Protein AF-A0AAV7Q1Q7-F1 (afdb_monomer_lite)

Radius of gyration: 19.43 Å; chains: 1; bounding box: 50×26×65 Å

Structure (mmCIF, N/CA/C/O backbone):
data_AF-A0AAV7Q1Q7-F1
#
_entry.id   AF-A0AAV7Q1Q7-F1
#
loop_
_atom_site.group_PDB
_atom_site.id
_atom_site.type_symbol
_atom_site.label_atom_id
_atom_site.label_alt_id
_atom_site.label_comp_id
_atom_site.label_asym_id
_atom_site.label_entity_id
_atom_site.label_seq_id
_atom_site.pdbx_PDB_ins_code
_atom_site.Cartn_x
_atom_site.Cartn_y
_atom_site.Cartn_z
_atom_site.occupancy
_atom_site.B_iso_or_equiv
_atom_site.auth_seq_id
_atom_site.auth_comp_id
_atom_site.auth_asym_id
_atom_site.auth_atom_id
_atom_site.pdbx_PDB_model_num
ATOM 1 N N . MET A 1 1 ? 11.473 11.071 -28.047 1.00 54.41 1 MET A N 1
ATOM 2 C CA . MET A 1 1 ? 12.275 10.240 -27.133 1.00 54.41 1 MET A CA 1
ATOM 3 C C . MET A 1 1 ? 12.243 8.814 -27.649 1.00 54.41 1 MET A C 1
ATOM 5 O O . MET A 1 1 ? 11.237 8.429 -28.239 1.00 54.41 1 MET A O 1
ATOM 9 N N . LEU A 1 2 ? 13.358 8.093 -27.561 1.00 55.06 2 LEU A N 1
ATOM 10 C CA . LEU A 1 2 ? 13.457 6.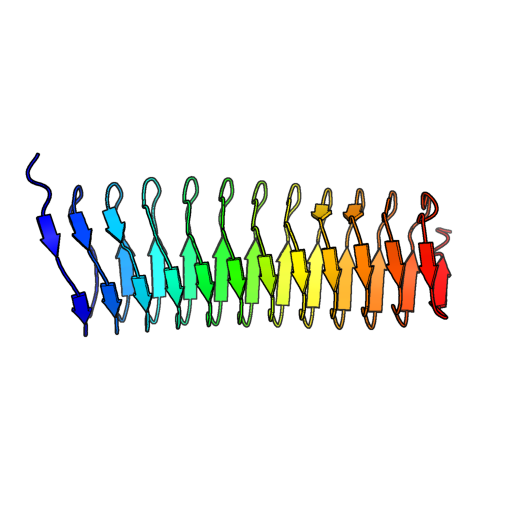720 -28.046 1.00 55.06 2 LEU A CA 1
ATOM 11 C C . LEU A 1 2 ? 13.139 5.794 -26.867 1.00 55.06 2 LEU A C 1
ATOM 13 O O . LEU A 1 2 ? 14.039 5.460 -26.107 1.00 55.06 2 LEU A O 1
ATOM 17 N N . ARG A 1 3 ? 11.871 5.399 -26.717 1.00 65.06 3 ARG A N 1
ATOM 18 C CA . ARG A 1 3 ? 11.477 4.407 -25.711 1.00 65.06 3 ARG A CA 1
ATOM 19 C C . ARG A 1 3 ? 12.070 3.056 -26.074 1.00 65.06 3 ARG A C 1
ATOM 21 O O . ARG A 1 3 ? 11.695 2.470 -27.092 1.00 65.06 3 ARG A O 1
ATOM 28 N N . LEU A 1 4 ? 13.010 2.577 -25.263 1.00 70.56 4 LEU A N 1
ATOM 29 C CA . LEU A 1 4 ? 13.533 1.222 -25.396 1.00 70.56 4 LEU A CA 1
ATOM 30 C C . LEU A 1 4 ? 12.618 0.268 -24.627 1.00 70.56 4 LEU A C 1
ATOM 32 O O . LEU A 1 4 ? 12.347 0.474 -23.446 1.00 70.56 4 LEU A O 1
ATOM 36 N N . THR A 1 5 ? 12.177 -0.799 -25.287 1.00 79.31 5 THR A N 1
ATOM 37 C CA . THR A 1 5 ? 11.458 -1.895 -24.636 1.00 79.31 5 THR A CA 1
ATOM 38 C C . THR A 1 5 ? 12.361 -3.118 -24.582 1.00 79.31 5 THR A C 1
ATOM 40 O O . THR A 1 5 ? 12.798 -3.612 -25.622 1.00 79.31 5 THR A O 1
ATOM 43 N N . LEU A 1 6 ? 12.647 -3.608 -23.378 1.00 80.75 6 LEU A N 1
ATOM 44 C CA . LEU A 1 6 ? 13.290 -4.900 -23.160 1.00 80.75 6 LEU A CA 1
ATOM 45 C C . LEU A 1 6 ? 12.241 -5.908 -22.686 1.00 80.75 6 LEU A C 1
ATOM 47 O O . LEU A 1 6 ? 11.317 -5.553 -21.962 1.00 80.75 6 LEU A O 1
ATOM 51 N N . GLY A 1 7 ? 12.394 -7.166 -23.103 1.00 85.75 7 GLY A N 1
ATOM 52 C CA . GLY A 1 7 ? 11.558 -8.270 -22.633 1.00 85.75 7 GLY A CA 1
ATOM 53 C C . GLY A 1 7 ? 11.859 -8.589 -21.171 1.00 85.75 7 GLY A C 1
ATOM 54 O O . GLY A 1 7 ? 11.362 -7.923 -20.272 1.00 85.75 7 GLY A O 1
ATOM 55 N N . CYS A 1 8 ? 12.709 -9.582 -20.938 1.00 87.50 8 CYS A N 1
ATOM 56 C CA . CYS A 1 8 ? 13.096 -10.005 -19.599 1.00 87.50 8 CYS A CA 1
ATOM 57 C C . CYS A 1 8 ? 14.610 -10.008 -19.444 1.00 87.50 8 CYS A C 1
ATOM 59 O O . CYS A 1 8 ? 15.330 -10.333 -20.392 1.00 87.50 8 CYS A O 1
ATOM 61 N N . LEU A 1 9 ? 15.080 -9.630 -18.260 1.00 83.31 9 LEU A N 1
ATOM 62 C CA . LEU A 1 9 ? 16.464 -9.828 -17.861 1.00 83.31 9 LEU A CA 1
ATOM 63 C C . LEU A 1 9 ? 16.507 -10.574 -16.537 1.00 83.31 9 LEU A C 1
ATOM 65 O O . LEU A 1 9 ? 15.750 -10.264 -15.624 1.00 83.31 9 LEU A O 1
ATOM 69 N N . SER A 1 10 ? 17.432 -11.515 -16.464 1.00 85.56 10 SER A N 1
ATOM 70 C CA . SER A 1 10 ? 17.667 -12.378 -15.312 1.00 85.56 10 SER A CA 1
ATOM 71 C C . SER A 1 10 ? 19.141 -12.294 -14.922 1.00 85.56 10 SER A C 1
ATOM 73 O O . SER A 1 10 ? 19.949 -11.748 -15.684 1.00 85.56 10 SER A O 1
ATOM 75 N N . ASP A 1 11 ? 19.486 -12.811 -13.747 1.00 85.25 11 ASP A N 1
ATOM 76 C CA . ASP A 1 11 ? 20.855 -12.890 -13.224 1.00 85.25 11 ASP A CA 1
ATOM 77 C C . ASP A 1 11 ? 21.571 -11.527 -13.153 1.00 85.25 11 ASP A C 1
ATOM 79 O O . ASP A 1 11 ? 22.751 -11.382 -13.498 1.00 85.25 11 ASP A O 1
ATOM 83 N N . CYS A 1 12 ? 20.861 -10.476 -12.735 1.00 73.50 12 CYS A N 1
ATOM 84 C CA . CYS A 1 12 ? 21.455 -9.144 -12.647 1.00 73.50 12 CYS A CA 1
ATOM 85 C C . CYS A 1 12 ? 22.148 -8.945 -11.291 1.00 73.50 12 CYS A C 1
ATOM 87 O O . CYS A 1 12 ? 21.512 -8.896 -10.242 1.00 73.50 12 CYS A O 1
ATOM 89 N N . SER A 1 13 ? 23.465 -8.728 -11.288 1.00 71.62 13 SER A N 1
ATOM 90 C CA . SER A 1 13 ? 24.178 -8.386 -10.043 1.00 71.62 13 SER A CA 1
ATOM 91 C C . SER A 1 13 ? 23.676 -7.066 -9.441 1.00 71.62 13 SER A C 1
ATOM 93 O O . SER A 1 13 ? 23.554 -6.939 -8.226 1.00 71.62 13 SER A O 1
ATOM 95 N N . SER A 1 14 ? 23.352 -6.095 -10.297 1.00 67.69 14 SER A N 1
ATOM 96 C CA . SER A 1 14 ? 22.635 -4.877 -9.932 1.00 67.69 14 SER A CA 1
ATOM 97 C C . SER A 1 14 ? 21.858 -4.331 -11.130 1.00 67.69 14 SER A C 1
ATOM 99 O O . SER A 1 14 ? 22.365 -4.287 -12.253 1.00 67.69 14 SER A O 1
ATOM 101 N N . ALA A 1 15 ? 20.618 -3.905 -10.900 1.00 66.31 15 ALA A N 1
ATOM 102 C CA . ALA A 1 15 ? 19.826 -3.182 -11.887 1.00 66.31 1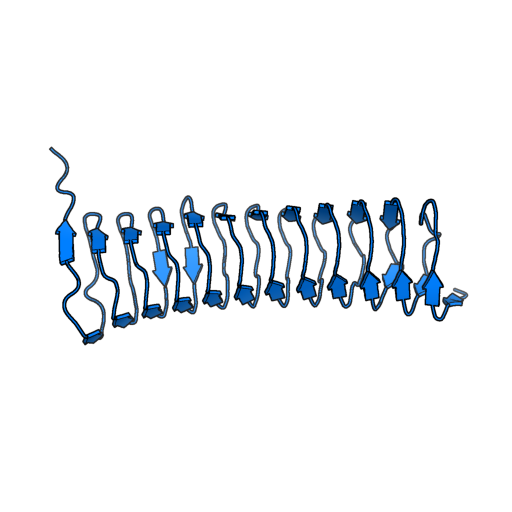5 ALA A CA 1
ATOM 103 C C . ALA A 1 15 ? 19.726 -1.711 -11.465 1.00 66.31 15 ALA A C 1
ATOM 105 O O . ALA A 1 15 ? 18.898 -1.379 -10.628 1.00 66.31 15 ALA A O 1
ATOM 106 N N . ALA A 1 16 ? 20.575 -0.859 -12.047 1.00 58.81 16 ALA A N 1
ATOM 107 C CA . ALA A 1 16 ? 20.452 0.601 -12.033 1.00 58.81 16 ALA A CA 1
ATOM 108 C C . ALA A 1 16 ? 20.351 1.055 -13.492 1.00 58.81 16 ALA A C 1
ATOM 110 O O . ALA A 1 16 ? 21.244 0.763 -14.295 1.00 58.81 16 ALA A O 1
ATOM 111 N N . ARG A 1 17 ? 19.219 1.641 -13.889 1.00 64.50 17 ARG A N 1
ATOM 112 C CA . ARG A 1 17 ? 18.859 1.781 -15.310 1.00 64.50 17 ARG A CA 1
ATOM 113 C C . ARG A 1 17 ? 18.528 3.215 -15.683 1.00 64.50 17 ARG A C 1
ATOM 115 O O . ARG A 1 17 ? 18.059 3.978 -14.860 1.00 64.50 17 ARG A O 1
ATOM 122 N N . ALA A 1 18 ? 18.808 3.559 -16.937 1.00 54.91 18 ALA A N 1
ATOM 123 C CA . ALA A 1 18 ? 18.549 4.884 -17.487 1.00 54.91 18 ALA A CA 1
ATOM 124 C C . ALA A 1 18 ? 17.036 5.189 -17.560 1.00 54.91 18 ALA A C 1
ATOM 126 O O . ALA A 1 18 ? 16.255 4.249 -17.750 1.00 54.91 18 ALA A O 1
ATOM 127 N N . PRO A 1 19 ? 16.642 6.474 -17.476 1.00 64.50 19 PRO A N 1
ATOM 128 C CA . PRO A 1 19 ? 15.249 6.904 -17.613 1.00 64.50 19 PRO A CA 1
ATOM 129 C C . PRO A 1 19 ? 14.673 6.589 -19.007 1.00 64.50 19 PRO A C 1
ATOM 131 O O . PRO A 1 19 ? 15.421 6.407 -19.972 1.00 64.50 19 PRO A O 1
ATOM 134 N N . ASP A 1 20 ? 13.339 6.567 -19.116 1.00 72.38 20 ASP A N 1
ATOM 135 C CA . ASP A 1 20 ? 12.557 6.287 -20.339 1.00 72.38 20 ASP A CA 1
ATOM 136 C C . ASP A 1 20 ? 12.747 4.866 -20.905 1.00 72.38 20 ASP A C 1
ATOM 138 O O . ASP A 1 20 ? 12.882 4.629 -22.113 1.00 72.38 20 ASP A O 1
ATOM 142 N N . LEU A 1 21 ? 12.751 3.889 -19.998 1.00 75.44 21 LEU A N 1
ATOM 143 C CA . LEU A 1 21 ? 12.897 2.476 -20.317 1.00 75.44 21 LEU A CA 1
ATOM 144 C C . LEU A 1 21 ? 11.646 1.687 -19.910 1.00 75.44 21 LEU A C 1
ATOM 146 O O . LEU A 1 21 ? 11.092 1.857 -18.827 1.00 75.44 21 LEU A O 1
ATOM 150 N N . THR A 1 22 ? 11.210 0.773 -20.774 1.00 84.06 22 THR A N 1
ATOM 151 C CA . THR A 1 22 ? 10.161 -0.200 -20.450 1.00 84.06 22 THR A CA 1
ATOM 152 C C . THR A 1 22 ? 10.769 -1.592 -20.397 1.00 84.06 22 THR A C 1
ATOM 154 O O . THR A 1 22 ? 11.417 -2.029 -21.349 1.00 84.06 22 THR A O 1
ATOM 157 N N . ILE A 1 23 ? 10.564 -2.304 -19.296 1.00 83.44 23 ILE A N 1
ATOM 158 C CA . ILE A 1 23 ? 11.044 -3.673 -19.112 1.00 83.44 23 ILE A CA 1
ATOM 159 C C . ILE A 1 23 ? 9.845 -4.557 -18.781 1.00 83.44 23 ILE A C 1
ATOM 161 O O . ILE A 1 23 ? 9.032 -4.226 -17.916 1.00 83.44 23 ILE A O 1
ATOM 165 N N . GLY A 1 24 ? 9.739 -5.693 -19.463 1.00 86.69 24 GLY A N 1
ATOM 166 C CA . GLY A 1 24 ? 8.757 -6.718 -19.128 1.00 86.69 24 GLY A CA 1
ATOM 167 C C . GLY A 1 24 ? 9.034 -7.303 -17.747 1.00 86.69 24 GLY A C 1
ATOM 168 O O . GLY A 1 24 ? 8.206 -7.160 -16.855 1.00 86.69 24 GLY A O 1
ATOM 169 N N . CYS A 1 25 ? 10.210 -7.901 -17.545 1.00 87.94 25 CYS A N 1
ATOM 170 C CA . CYS A 1 25 ? 10.575 -8.445 -16.240 1.00 87.94 25 CYS A CA 1
ATOM 171 C C . CYS A 1 25 ? 12.059 -8.323 -15.865 1.00 87.94 25 CYS A C 1
ATOM 173 O O . CYS A 1 25 ? 12.941 -8.280 -16.729 1.00 87.94 25 CYS A O 1
ATOM 175 N N . LEU A 1 26 ? 12.310 -8.261 -14.559 1.00 86.75 26 LEU A N 1
ATOM 176 C CA . LEU A 1 26 ? 13.620 -8.387 -13.927 1.00 86.75 26 LEU A CA 1
ATOM 177 C C . LEU A 1 26 ? 13.549 -9.517 -12.894 1.00 86.75 26 LEU A C 1
ATOM 179 O O . LEU A 1 26 ? 12.678 -9.471 -12.031 1.00 86.75 26 LEU A O 1
ATOM 183 N N . SER A 1 27 ? 14.435 -10.507 -12.984 1.00 89.00 27 SER A N 1
ATOM 184 C CA . SER A 1 27 ? 14.507 -11.621 -12.028 1.00 89.00 27 SER A CA 1
ATOM 185 C C . SER A 1 27 ? 15.932 -11.859 -11.535 1.00 89.00 27 SER A C 1
ATOM 187 O O . SER A 1 27 ? 16.900 -11.386 -12.143 1.00 89.00 27 SER A O 1
ATOM 189 N N . ASP A 1 28 ? 16.057 -12.591 -10.430 1.00 89.19 28 ASP A N 1
ATOM 190 C CA . ASP A 1 28 ? 17.322 -13.090 -9.878 1.00 89.19 28 ASP A CA 1
ATOM 191 C C . ASP A 1 28 ? 18.343 -11.967 -9.645 1.00 89.19 28 ASP A C 1
ATOM 193 O O . ASP A 1 28 ? 19.524 -12.065 -10.002 1.00 89.19 28 ASP A O 1
ATOM 197 N N . CYS A 1 29 ? 17.872 -10.839 -9.104 1.00 84.12 29 CYS A N 1
ATOM 198 C CA . CYS A 1 29 ? 18.720 -9.674 -8.888 1.00 84.12 29 CYS A CA 1
ATOM 199 C C . CYS A 1 29 ? 19.270 -9.645 -7.462 1.00 84.12 29 CYS A C 1
ATOM 201 O O . CYS A 1 29 ? 18.526 -9.663 -6.486 1.00 84.12 29 CYS A O 1
ATOM 203 N N . SER A 1 30 ? 20.581 -9.468 -7.287 1.00 85.25 30 SER A N 1
ATOM 204 C CA . SER A 1 30 ? 21.098 -9.231 -5.926 1.00 85.25 30 SER A CA 1
ATOM 205 C C . SER A 1 30 ? 20.603 -7.886 -5.370 1.00 85.25 30 SER A C 1
ATOM 207 O O . SER A 1 30 ? 20.327 -7.756 -4.177 1.00 85.25 30 SER A O 1
ATOM 209 N N . SER A 1 31 ? 20.445 -6.881 -6.236 1.00 83.19 31 SER A N 1
ATOM 210 C CA . SER A 1 31 ? 19.833 -5.604 -5.876 1.00 83.19 31 SER A CA 1
ATOM 211 C C . SER A 1 31 ? 19.207 -4.914 -7.088 1.00 83.19 31 SER A C 1
ATOM 213 O O . SER A 1 31 ? 19.811 -4.855 -8.164 1.00 83.19 31 SER A O 1
ATOM 215 N N . ALA A 1 32 ? 18.008 -4.366 -6.912 1.00 82.62 32 ALA A N 1
ATOM 216 C CA . ALA A 1 32 ? 17.333 -3.526 -7.892 1.00 82.62 32 ALA A CA 1
ATOM 217 C C . ALA A 1 32 ? 17.146 -2.118 -7.314 1.00 82.62 32 ALA A C 1
ATOM 219 O O . ALA A 1 32 ? 16.357 -1.931 -6.392 1.00 82.62 32 ALA A O 1
ATOM 220 N N . ALA A 1 33 ? 17.873 -1.145 -7.866 1.00 79.69 33 ALA A N 1
ATOM 221 C CA . ALA A 1 33 ? 17.737 0.276 -7.560 1.00 79.69 33 ALA A CA 1
ATOM 222 C C . ALA A 1 33 ? 17.181 0.966 -8.808 1.00 79.69 33 ALA A C 1
ATOM 224 O O . ALA A 1 33 ? 17.905 1.238 -9.768 1.00 79.69 33 ALA A O 1
ATOM 225 N N . LEU A 1 34 ? 15.863 1.135 -8.843 1.00 76.12 34 LEU A N 1
ATOM 226 C CA . LEU A 1 34 ? 15.166 1.597 -10.039 1.00 76.12 34 LEU A CA 1
ATOM 227 C C . LEU A 1 34 ? 15.025 3.119 -9.997 1.00 76.12 34 LEU A C 1
ATOM 229 O O . LEU A 1 34 ? 14.476 3.652 -9.041 1.00 76.12 34 LEU A O 1
ATOM 233 N N . GLU A 1 35 ? 15.550 3.766 -11.034 1.00 72.44 35 GLU A N 1
ATOM 234 C CA . GLU A 1 35 ? 15.530 5.215 -11.282 1.00 72.44 35 GLU A CA 1
ATOM 235 C C . GLU A 1 35 ? 14.146 5.687 -11.785 1.00 72.44 35 GLU A C 1
ATOM 237 O O . GLU A 1 35 ? 13.359 4.844 -12.242 1.00 72.44 35 GLU A O 1
ATOM 242 N N . PRO A 1 36 ? 13.842 7.003 -11.735 1.00 73.94 36 PRO A N 1
ATOM 243 C CA . PRO A 1 36 ? 12.543 7.526 -12.162 1.00 73.94 36 PRO A CA 1
ATOM 244 C C . PRO A 1 36 ? 12.304 7.316 -13.666 1.00 73.94 36 PRO A C 1
ATOM 246 O O . PRO A 1 36 ? 13.230 7.037 -14.436 1.00 73.94 36 PRO A O 1
ATOM 249 N N . ASP A 1 37 ? 11.049 7.468 -14.099 1.00 77.25 37 ASP A N 1
ATOM 250 C CA . ASP A 1 37 ? 10.616 7.308 -15.497 1.00 77.25 37 ASP A CA 1
ATOM 251 C C . ASP A 1 37 ? 10.842 5.895 -16.074 1.00 77.25 37 ASP A C 1
ATOM 253 O O . ASP A 1 37 ? 10.992 5.701 -17.290 1.00 77.25 37 ASP A O 1
ATOM 257 N N . LEU A 1 38 ? 10.869 4.882 -15.207 1.00 77.19 38 LEU A N 1
ATOM 258 C CA . LEU A 1 38 ? 10.916 3.476 -15.593 1.00 77.19 38 LEU A CA 1
ATOM 259 C C . LEU A 1 38 ? 9.502 2.867 -15.556 1.00 77.19 38 LEU A C 1
ATOM 261 O O . LEU A 1 38 ? 8.677 3.153 -14.690 1.00 77.19 38 LEU A O 1
ATOM 265 N N . THR A 1 39 ? 9.211 1.975 -16.500 1.00 84.06 39 THR A N 1
ATOM 266 C CA . THR A 1 39 ? 8.033 1.100 -16.428 1.00 84.06 39 THR A CA 1
ATOM 267 C C . THR A 1 39 ? 8.496 -0.346 -16.354 1.00 84.06 39 THR A C 1
ATOM 269 O O . THR A 1 39 ? 9.127 -0.844 -17.290 1.00 84.06 39 THR A O 1
ATOM 272 N N . LEU A 1 40 ? 8.181 -1.028 -15.254 1.00 84.38 40 LEU A N 1
ATOM 273 C CA . LEU A 1 40 ? 8.529 -2.428 -15.030 1.00 84.38 40 LEU A CA 1
ATOM 274 C C . LEU A 1 40 ? 7.260 -3.236 -14.774 1.00 84.38 40 LEU A C 1
ATOM 276 O O . LEU A 1 40 ? 6.528 -2.948 -13.833 1.00 84.38 40 LEU A O 1
ATOM 280 N N . SER A 1 41 ? 6.999 -4.264 -15.582 1.00 88.38 41 SER A N 1
ATOM 281 C CA . SER A 1 41 ? 5.793 -5.077 -15.350 1.00 88.38 41 SER A CA 1
ATOM 282 C C . SER A 1 41 ? 5.980 -6.029 -14.167 1.00 88.38 41 SER A C 1
ATOM 284 O O . SER A 1 41 ? 5.059 -6.183 -13.373 1.00 88.38 41 SER A O 1
ATOM 286 N N . PHE A 1 42 ? 7.166 -6.628 -14.018 1.00 89.06 42 PHE A N 1
AT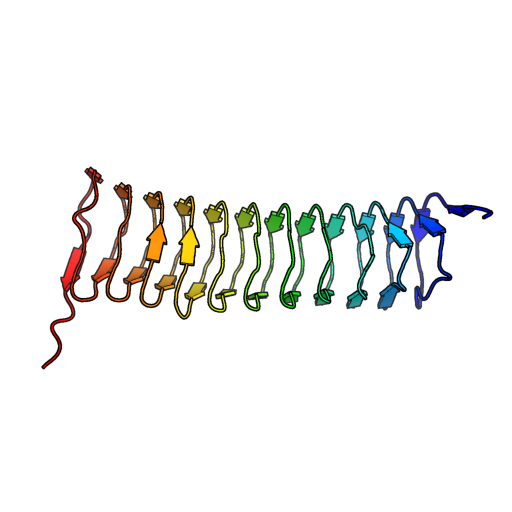OM 287 C CA . PHE A 1 42 ? 7.434 -7.608 -12.962 1.00 89.06 42 PHE A CA 1
ATOM 288 C C . PHE A 1 42 ? 8.874 -7.532 -12.429 1.00 89.06 42 PHE A C 1
ATOM 290 O O . PHE A 1 42 ? 9.817 -7.442 -13.219 1.00 89.06 42 PHE A O 1
ATOM 297 N N . LEU A 1 43 ? 9.052 -7.583 -11.107 1.00 87.81 43 LEU A N 1
ATOM 298 C CA . LEU A 1 43 ? 10.344 -7.781 -10.438 1.00 87.81 43 LEU A CA 1
ATOM 299 C C . LEU A 1 43 ? 10.247 -8.998 -9.512 1.00 87.81 43 LEU A C 1
ATOM 301 O O . LEU A 1 43 ? 9.394 -8.983 -8.635 1.00 87.81 43 LEU A O 1
ATOM 305 N N . SER A 1 44 ? 11.115 -9.995 -9.642 1.00 90.69 44 SER A N 1
ATOM 306 C CA . SER A 1 44 ? 11.122 -11.143 -8.723 1.00 90.69 44 SER A CA 1
ATOM 307 C C . SER A 1 44 ? 12.510 -11.578 -8.299 1.00 90.69 44 SER A C 1
ATOM 309 O O . SER A 1 44 ? 13.514 -11.146 -8.873 1.00 90.69 44 SER A O 1
ATOM 311 N N . ASP A 1 45 ? 12.556 -12.430 -7.278 1.00 90.88 45 ASP A N 1
ATOM 312 C CA . ASP A 1 45 ? 13.759 -13.132 -6.829 1.00 90.88 45 ASP A CA 1
ATOM 313 C C . ASP A 1 45 ? 14.904 -12.161 -6.520 1.00 90.88 45 ASP A C 1
ATOM 315 O O . ASP A 1 45 ? 16.051 -12.337 -6.946 1.00 90.88 45 ASP A O 1
ATOM 319 N N . CYS A 1 46 ? 14.578 -11.068 -5.822 1.00 85.94 46 CYS A N 1
ATOM 320 C CA . CYS A 1 46 ? 15.548 -10.034 -5.492 1.00 85.94 46 CYS A CA 1
ATOM 321 C C . CYS A 1 46 ? 15.964 -10.088 -4.026 1.00 85.94 46 CYS A C 1
ATOM 323 O O . CYS A 1 46 ? 15.136 -10.119 -3.121 1.00 85.94 46 CYS A O 1
ATOM 325 N N . SER A 1 47 ? 17.261 -9.987 -3.734 1.00 87.12 47 SER A N 1
ATOM 326 C CA . SER A 1 47 ? 17.664 -9.851 -2.324 1.00 87.12 47 SER A CA 1
ATOM 327 C C . SER A 1 47 ? 17.253 -8.487 -1.756 1.00 87.12 47 SER A C 1
ATOM 329 O O . SER A 1 47 ? 16.889 -8.380 -0.590 1.00 87.12 47 SER A O 1
ATOM 331 N N . SER A 1 48 ? 17.288 -7.433 -2.575 1.00 84.56 48 SER A N 1
ATOM 332 C CA . SER A 1 48 ? 16.793 -6.106 -2.196 1.00 84.56 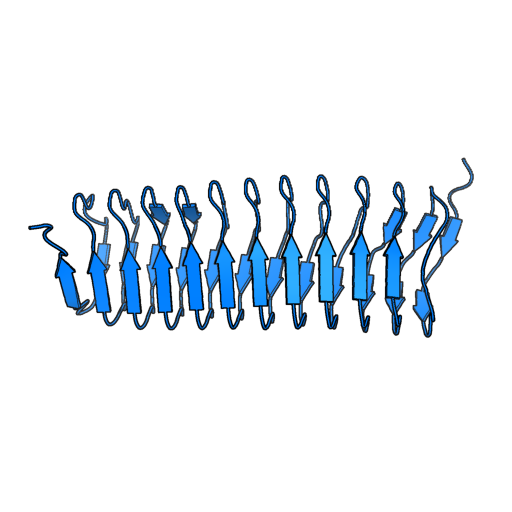48 SER A CA 1
ATOM 333 C C . SER A 1 48 ? 16.214 -5.351 -3.386 1.00 84.56 48 SER A C 1
ATOM 335 O O . SER A 1 48 ? 16.790 -5.364 -4.476 1.00 84.56 48 SER A O 1
ATOM 337 N N . ALA A 1 49 ? 15.106 -4.654 -3.160 1.00 82.62 49 ALA A N 1
ATOM 338 C CA . ALA A 1 49 ? 14.506 -3.737 -4.117 1.00 82.62 49 ALA A CA 1
ATOM 339 C C . ALA A 1 49 ? 14.278 -2.372 -3.455 1.00 82.62 49 ALA A C 1
ATOM 341 O O . ALA A 1 49 ? 13.562 -2.282 -2.461 1.00 82.62 49 ALA A O 1
ATOM 342 N N . ALA A 1 50 ? 14.880 -1.324 -4.015 1.00 77.38 50 ALA A N 1
ATOM 343 C CA . ALA A 1 50 ? 14.673 0.066 -3.622 1.00 77.38 50 ALA A CA 1
ATOM 344 C C . ALA A 1 50 ? 14.206 0.863 -4.842 1.00 77.38 50 ALA A C 1
ATOM 346 O O . ALA A 1 50 ? 14.737 0.708 -5.950 1.00 77.38 50 ALA A O 1
ATOM 347 N N . ARG A 1 51 ? 13.170 1.677 -4.659 1.00 74.94 51 ARG A N 1
ATOM 348 C CA . ARG A 1 51 ? 12.464 2.333 -5.761 1.00 74.94 51 ARG A CA 1
ATOM 349 C C . ARG A 1 51 ? 12.257 3.795 -5.437 1.00 74.94 51 ARG A C 1
ATOM 351 O O . ARG A 1 51 ? 11.782 4.089 -4.353 1.00 74.94 51 ARG A O 1
ATOM 358 N N . VAL A 1 52 ? 12.603 4.657 -6.385 1.00 66.00 52 VAL A N 1
ATOM 359 C CA . VAL A 1 52 ? 12.423 6.112 -6.304 1.00 66.00 52 VAL A CA 1
ATOM 360 C C . VAL A 1 52 ? 11.104 6.535 -6.973 1.00 66.00 52 VAL A C 1
ATOM 362 O O . VAL A 1 52 ? 10.545 5.711 -7.705 1.00 66.00 52 VAL A O 1
ATOM 365 N N . PRO A 1 53 ? 10.624 7.777 -6.761 1.00 66.69 53 PRO A N 1
ATOM 366 C CA . PRO A 1 53 ? 9.353 8.279 -7.300 1.00 66.69 53 PRO A CA 1
ATOM 367 C C . PRO A 1 53 ? 9.222 8.168 -8.829 1.00 66.69 53 PRO A C 1
ATOM 369 O O . PRO A 1 53 ? 10.210 7.979 -9.542 1.00 66.69 53 PRO A O 1
ATOM 372 N N . ASP A 1 54 ? 7.996 8.320 -9.340 1.00 71.31 54 ASP A N 1
ATOM 373 C CA . ASP A 1 54 ? 7.666 8.277 -10.779 1.00 71.31 54 ASP A CA 1
ATOM 374 C C . ASP A 1 54 ? 7.977 6.931 -11.473 1.00 71.31 54 ASP A C 1
ATOM 376 O O . ASP A 1 54 ? 8.257 6.856 -12.675 1.00 71.31 54 ASP A O 1
ATOM 380 N N . LEU A 1 55 ? 7.904 5.830 -10.721 1.00 71.06 55 LEU A N 1
ATOM 381 C CA . LEU A 1 55 ? 8.067 4.468 -11.225 1.00 71.06 55 LEU A CA 1
ATOM 382 C C . LEU A 1 55 ? 6.711 3.758 -11.329 1.00 71.06 55 LEU A C 1
ATOM 384 O O . LEU A 1 55 ? 5.988 3.590 -10.350 1.00 71.06 55 LEU A O 1
ATOM 388 N N . THR A 1 56 ? 6.385 3.240 -12.516 1.00 79.12 56 THR A N 1
ATOM 389 C CA . THR A 1 56 ? 5.224 2.348 -12.674 1.00 79.12 56 THR A CA 1
ATOM 390 C C . THR A 1 56 ? 5.670 0.896 -12.534 1.00 79.12 56 THR A C 1
ATOM 392 O O . THR A 1 56 ? 6.419 0.386 -13.375 1.00 79.12 56 THR A O 1
ATOM 395 N N . LEU A 1 57 ? 5.193 0.223 -11.486 1.00 82.12 57 LEU A N 1
ATOM 396 C CA . LEU A 1 57 ? 5.445 -1.192 -11.229 1.00 82.12 57 LEU A CA 1
ATOM 397 C C . LEU A 1 57 ? 4.149 -1.997 -11.308 1.00 82.12 57 LEU A C 1
ATOM 399 O O . LEU A 1 57 ? 3.204 -1.713 -10.582 1.00 82.12 57 LEU A O 1
ATOM 403 N N . GLY A 1 58 ? 4.136 -3.053 -12.121 1.00 87.31 58 GLY A N 1
ATOM 404 C CA . GLY A 1 58 ? 3.058 -4.042 -12.082 1.00 87.31 58 GLY A CA 1
ATOM 405 C C . GLY A 1 58 ? 3.096 -4.840 -10.780 1.00 87.31 58 GLY A C 1
ATOM 406 O O . GLY A 1 58 ? 2.305 -4.580 -9.880 1.00 87.31 58 GLY A O 1
ATOM 407 N N . CYS A 1 59 ? 4.042 -5.771 -10.652 1.00 90.31 59 CYS A N 1
ATOM 408 C CA . CYS A 1 59 ? 4.201 -6.558 -9.427 1.00 90.31 59 CYS A CA 1
ATOM 409 C C . CYS A 1 59 ? 5.663 -6.688 -8.992 1.00 90.31 59 CYS A C 1
ATOM 411 O O . CYS A 1 59 ? 6.577 -6.665 -9.824 1.00 90.31 59 CYS A O 1
ATOM 413 N N . LEU A 1 60 ? 5.871 -6.868 -7.690 1.00 90.31 60 LEU A N 1
ATOM 414 C CA . LEU A 1 60 ? 7.123 -7.342 -7.113 1.00 90.31 60 LEU A CA 1
ATOM 415 C C . LEU A 1 60 ? 6.850 -8.547 -6.211 1.00 90.31 60 LEU A C 1
ATOM 417 O O . LEU A 1 60 ? 5.945 -8.493 -5.384 1.00 90.31 60 LEU A O 1
ATOM 421 N N . SER A 1 61 ? 7.624 -9.615 -6.387 1.00 93.00 61 SER A N 1
ATOM 422 C CA . SER A 1 61 ? 7.509 -10.842 -5.595 1.00 93.00 61 SER A CA 1
ATOM 423 C C . SER A 1 61 ? 8.870 -11.367 -5.144 1.00 93.00 61 SER A C 1
ATOM 425 O O . SER A 1 61 ? 9.911 -10.921 -5.634 1.00 93.00 61 SER A O 1
ATOM 427 N N . ASP A 1 62 ? 8.869 -12.310 -4.204 1.00 93.56 62 ASP A N 1
ATOM 428 C CA . ASP A 1 62 ? 10.033 -13.126 -3.831 1.00 93.56 62 ASP A CA 1
ATOM 429 C C . ASP A 1 62 ? 11.264 -12.291 -3.451 1.00 93.56 62 ASP A C 1
ATOM 431 O O . ASP A 1 62 ? 12.402 -12.572 -3.842 1.00 93.56 62 ASP A O 1
ATOM 435 N N . CYS A 1 63 ? 11.033 -11.202 -2.712 1.00 89.69 63 CYS A N 1
ATOM 436 C CA . CYS A 1 63 ? 12.092 -10.291 -2.305 1.00 89.69 63 CYS A CA 1
ATOM 437 C C . CYS A 1 63 ? 12.453 -10.464 -0.830 1.00 89.69 63 CYS A C 1
ATOM 439 O O . CYS A 1 63 ? 11.593 -10.475 0.047 1.00 89.69 63 CYS A O 1
ATOM 441 N N . SER A 1 64 ? 13.744 -10.506 -0.493 1.00 91.62 64 SER A N 1
ATOM 442 C CA . SER A 1 64 ? 14.110 -10.499 0.934 1.00 91.62 64 SER A CA 1
ATOM 443 C C . SER A 1 64 ? 13.784 -9.153 1.593 1.00 91.62 64 SER A C 1
ATOM 445 O O . SER A 1 64 ? 13.425 -9.107 2.766 1.00 91.62 64 SER A O 1
ATOM 447 N N . SER A 1 65 ? 13.884 -8.050 0.848 1.00 91.50 65 SER A N 1
ATOM 448 C CA . SER A 1 65 ? 13.486 -6.723 1.319 1.00 91.50 65 SER A CA 1
ATOM 449 C C . SER A 1 65 ? 13.004 -5.841 0.170 1.00 91.50 65 SER A C 1
ATOM 451 O O . SER A 1 65 ? 13.641 -5.805 -0.889 1.00 91.50 65 SER A O 1
ATOM 453 N N . ALA A 1 66 ? 11.915 -5.109 0.396 1.00 90.25 66 ALA A N 1
ATOM 454 C CA . ALA A 1 66 ? 11.394 -4.095 -0.511 1.00 90.25 66 ALA A CA 1
ATOM 455 C C . ALA A 1 66 ? 11.164 -2.770 0.230 1.00 90.25 66 ALA A C 1
ATOM 457 O O . ALA A 1 66 ? 10.502 -2.742 1.267 1.00 90.25 66 ALA A O 1
ATOM 458 N N . ALA A 1 67 ? 11.696 -1.681 -0.325 1.00 90.19 67 ALA A N 1
ATOM 459 C CA . ALA A 1 67 ? 11.465 -0.314 0.128 1.00 90.19 67 ALA A CA 1
ATOM 460 C C . ALA A 1 67 ? 10.937 0.528 -1.041 1.00 90.19 67 ALA A C 1
ATOM 462 O O . ALA A 1 67 ? 11.550 0.561 -2.117 1.00 90.19 67 ALA A O 1
ATOM 463 N N . LEU A 1 68 ? 9.779 1.155 -0.847 1.00 87.19 68 LEU A N 1
ATOM 464 C CA . LEU A 1 68 ? 9.121 1.989 -1.849 1.00 87.19 68 LEU A CA 1
ATOM 465 C C . LEU A 1 68 ? 9.034 3.425 -1.332 1.00 87.19 68 LEU A C 1
ATOM 467 O O . LEU A 1 68 ? 8.423 3.650 -0.293 1.00 87.19 68 LEU A O 1
ATOM 471 N N . GLU A 1 69 ? 9.638 4.354 -2.073 1.00 84.81 69 GLU A N 1
ATOM 472 C CA . GLU A 1 69 ? 9.517 5.806 -1.875 1.00 84.81 69 GLU A CA 1
ATOM 473 C C . GLU A 1 69 ? 8.134 6.320 -2.313 1.00 84.81 69 GLU A C 1
ATOM 475 O O . GLU A 1 69 ? 7.461 5.588 -3.038 1.00 84.81 69 GLU A O 1
ATOM 480 N N . PRO A 1 70 ? 7.740 7.558 -1.947 1.00 82.81 70 PRO A N 1
ATOM 481 C CA . PRO A 1 70 ? 6.435 8.152 -2.261 1.00 82.81 70 PRO A CA 1
ATOM 482 C C . PRO A 1 70 ? 6.068 8.217 -3.751 1.00 82.81 70 PRO A C 1
ATOM 484 O O . PRO A 1 70 ? 6.915 8.074 -4.637 1.00 82.81 70 PRO A O 1
ATOM 487 N N . ASP A 1 71 ? 4.787 8.490 -4.024 1.00 79.75 71 ASP A N 1
ATOM 488 C CA . ASP A 1 71 ? 4.214 8.679 -5.368 1.00 79.75 71 ASP A CA 1
ATOM 489 C C . ASP A 1 71 ? 4.305 7.442 -6.291 1.00 79.75 71 ASP A C 1
ATOM 491 O O . ASP A 1 71 ? 4.262 7.536 -7.523 1.00 79.75 71 ASP A O 1
ATOM 495 N N . LEU A 1 72 ? 4.409 6.244 -5.709 1.00 75.69 72 LEU A N 1
ATOM 496 C CA . LEU A 1 72 ? 4.386 4.976 -6.436 1.00 75.69 72 LEU A CA 1
ATOM 497 C C . LEU A 1 72 ? 2.996 4.338 -6.450 1.00 75.69 72 LEU A C 1
ATOM 499 O O . LEU A 1 72 ? 2.221 4.393 -5.495 1.00 75.69 72 LEU A O 1
ATOM 503 N N . THR A 1 73 ? 2.703 3.664 -7.564 1.00 82.06 73 THR A N 1
ATOM 504 C CA . THR A 1 73 ? 1.452 2.916 -7.763 1.00 82.06 73 THR A CA 1
ATOM 505 C C . THR A 1 73 ? 1.712 1.446 -8.109 1.00 82.06 73 THR A C 1
ATOM 507 O O . THR A 1 73 ? 1.391 0.992 -9.211 1.00 82.06 73 THR A O 1
ATOM 510 N N . PRO A 1 74 ? 2.359 0.676 -7.212 1.00 82.38 74 PRO A N 1
ATOM 511 C CA . PRO A 1 74 ? 2.540 -0.757 -7.406 1.00 82.38 74 PRO A CA 1
ATOM 512 C C . PRO A 1 74 ? 1.190 -1.483 -7.506 1.00 82.38 74 PRO A C 1
ATOM 514 O O . PRO A 1 74 ? 0.279 -1.271 -6.706 1.00 82.38 74 PRO A O 1
ATOM 517 N N . GLY A 1 75 ? 1.068 -2.397 -8.466 1.00 86.62 75 GLY A N 1
ATOM 518 C CA . GLY A 1 75 ? -0.092 -3.284 -8.545 1.00 86.62 75 GLY A CA 1
ATOM 519 C C . GLY A 1 75 ? -0.105 -4.301 -7.403 1.00 86.62 75 GLY A C 1
ATOM 520 O O . GLY A 1 75 ? -1.092 -4.397 -6.677 1.00 86.62 75 GLY A O 1
ATOM 521 N N . CYS A 1 76 ? 0.981 -5.058 -7.223 1.00 90.81 76 CYS A N 1
ATOM 522 C CA . CYS A 1 76 ? 1.066 -6.104 -6.197 1.00 90.81 76 CYS A CA 1
ATOM 523 C C . CYS A 1 76 ? 2.469 -6.218 -5.584 1.00 90.81 76 CYS A C 1
ATOM 525 O O . CYS A 1 76 ? 3.469 -6.107 -6.296 1.00 90.81 76 CYS A O 1
ATOM 527 N N . LEU A 1 77 ? 2.529 -6.508 -4.287 1.00 92.12 77 LEU A N 1
ATOM 528 C CA . LEU A 1 77 ? 3.726 -6.898 -3.546 1.00 92.12 77 LEU A CA 1
ATOM 529 C C . LEU A 1 77 ? 3.437 -8.229 -2.840 1.00 92.12 77 LEU A C 1
ATOM 531 O O . LEU A 1 77 ? 2.491 -8.290 -2.059 1.00 92.12 77 LEU A O 1
ATOM 535 N N . SER A 1 78 ? 4.205 -9.282 -3.114 1.00 93.88 78 SER A N 1
ATOM 536 C CA . SER A 1 78 ? 4.003 -10.597 -2.484 1.00 93.88 78 SER A CA 1
ATOM 537 C C . SER A 1 78 ? 5.310 -11.265 -2.069 1.00 93.88 78 SER A C 1
ATOM 539 O O . SER A 1 78 ? 6.388 -10.873 -2.519 1.00 93.88 78 SER A O 1
ATOM 541 N N . ASP A 1 79 ? 5.222 -12.270 -1.200 1.00 94.88 79 ASP A N 1
ATOM 542 C CA . ASP A 1 79 ? 6.323 -13.186 -0.865 1.00 94.88 79 ASP A CA 1
ATOM 543 C C . ASP A 1 79 ? 7.596 -12.461 -0.400 1.00 94.88 79 ASP A C 1
ATOM 545 O O . ASP A 1 79 ? 8.731 -12.844 -0.704 1.00 94.88 79 ASP A O 1
ATOM 549 N N . CYS A 1 80 ? 7.411 -11.353 0.321 1.00 92.69 80 CYS A N 1
ATOM 550 C CA . CYS A 1 80 ? 8.505 -10.516 0.785 1.00 92.69 80 CYS A CA 1
ATOM 551 C C . CYS A 1 80 ? 8.830 -10.784 2.254 1.00 92.69 80 CYS A C 1
ATOM 553 O O . CYS A 1 80 ? 7.963 -10.750 3.124 1.00 92.69 80 CYS A O 1
ATOM 555 N N . SER A 1 81 ? 10.104 -10.974 2.599 1.00 93.62 81 SER A N 1
ATOM 556 C CA . SER A 1 81 ? 10.441 -11.131 4.025 1.00 93.62 81 SER A CA 1
ATOM 557 C C . SER A 1 81 ? 10.215 -9.827 4.802 1.00 93.62 81 SER A C 1
ATOM 559 O O . SER A 1 81 ? 9.733 -9.857 5.931 1.00 93.62 81 SER A O 1
ATOM 561 N N . SER A 1 82 ? 10.520 -8.675 4.203 1.00 93.69 82 SER A N 1
ATOM 562 C CA . SER A 1 82 ? 10.281 -7.368 4.816 1.00 93.69 82 SER A CA 1
ATOM 563 C C . SER A 1 82 ? 9.849 -6.343 3.776 1.00 93.69 82 SER A C 1
ATOM 565 O O . SER A 1 82 ? 10.478 -6.230 2.725 1.00 93.69 82 SER A O 1
ATOM 567 N N . VAL A 1 83 ? 8.827 -5.556 4.104 1.00 94.44 83 VAL A N 1
ATOM 568 C CA . VAL A 1 83 ? 8.340 -4.450 3.273 1.00 94.44 83 VAL A CA 1
ATOM 569 C C . VAL A 1 83 ? 8.265 -3.171 4.097 1.00 94.44 83 VAL A C 1
ATOM 571 O O . VAL A 1 83 ? 7.745 -3.182 5.213 1.00 94.44 83 VAL A O 1
ATOM 574 N N . ALA A 1 84 ? 8.784 -2.081 3.537 1.00 92.94 84 ALA A N 1
ATOM 575 C CA . ALA A 1 84 ? 8.634 -0.725 4.047 1.00 92.94 84 ALA A CA 1
ATOM 576 C C . ALA A 1 84 ? 8.031 0.160 2.949 1.00 92.94 84 ALA A C 1
ATOM 578 O O . ALA A 1 84 ? 8.567 0.228 1.838 1.00 92.94 84 ALA A O 1
ATOM 579 N N . LEU A 1 85 ? 6.904 0.792 3.258 1.00 91.62 85 LEU A N 1
ATOM 580 C CA . LEU A 1 85 ? 6.183 1.692 2.365 1.00 91.62 85 LEU A CA 1
ATOM 581 C C . LEU A 1 85 ? 6.217 3.095 2.967 1.00 91.62 85 LEU A C 1
ATOM 583 O O . LEU A 1 85 ? 5.693 3.281 4.064 1.00 91.62 85 LEU A O 1
ATOM 587 N N . GLU A 1 86 ? 6.847 4.035 2.264 1.00 90.31 86 GLU A N 1
ATOM 588 C CA . GLU A 1 86 ? 6.822 5.468 2.588 1.00 90.31 86 GLU A CA 1
ATOM 589 C C . GLU A 1 86 ? 5.434 6.076 2.299 1.00 90.31 86 GLU A C 1
ATOM 591 O O . GLU A 1 86 ? 4.615 5.406 1.669 1.00 90.31 86 GLU A O 1
ATOM 596 N N . PRO A 1 87 ? 5.147 7.314 2.745 1.00 88.44 87 PRO A N 1
ATOM 597 C CA . PRO A 1 87 ? 3.842 7.950 2.572 1.00 88.44 87 PRO A CA 1
ATOM 598 C C . PRO A 1 87 ? 3.368 8.103 1.120 1.00 88.44 87 PRO A C 1
ATOM 600 O O . PRO A 1 87 ? 4.148 7.999 0.174 1.00 88.44 87 PRO A O 1
ATOM 603 N N . ASP A 1 88 ? 2.079 8.416 0.955 1.00 85.56 88 ASP A N 1
ATOM 604 C CA . ASP A 1 88 ? 1.459 8.776 -0.331 1.00 85.56 88 ASP A CA 1
ATOM 605 C C . ASP A 1 88 ? 1.517 7.670 -1.412 1.00 85.56 88 ASP A C 1
ATOM 607 O O . ASP A 1 88 ? 1.643 7.935 -2.612 1.00 85.56 88 ASP A O 1
ATOM 611 N N . LEU A 1 89 ? 1.397 6.398 -1.010 1.00 83.69 89 LEU A N 1
ATOM 612 C CA . LEU A 1 89 ? 1.332 5.250 -1.928 1.00 83.69 89 LEU A CA 1
ATOM 613 C C . LEU A 1 89 ? -0.071 4.681 -2.098 1.00 83.69 89 LEU A C 1
ATOM 615 O O . LEU A 1 89 ? -0.831 4.468 -1.150 1.00 83.69 89 LEU A O 1
ATOM 619 N N . THR A 1 90 ? -0.372 4.321 -3.345 1.00 86.31 90 THR A N 1
ATOM 620 C CA . THR A 1 90 ? -1.531 3.489 -3.684 1.00 86.31 90 THR A CA 1
ATOM 621 C C . THR A 1 90 ? -1.046 2.115 -4.119 1.00 86.31 90 THR A C 1
ATOM 623 O O . THR A 1 90 ? -0.443 1.967 -5.180 1.00 86.31 90 THR A O 1
ATOM 626 N N . LEU A 1 91 ? -1.324 1.095 -3.311 1.00 87.25 91 LEU A N 1
ATOM 627 C CA . LEU A 1 91 ? -0.946 -0.290 -3.588 1.00 87.25 91 LEU A CA 1
ATOM 628 C C . LEU A 1 91 ? -2.199 -1.109 -3.886 1.00 87.25 91 LEU A C 1
ATOM 630 O O . LEU A 1 91 ? -3.176 -1.032 -3.150 1.00 87.25 91 LEU A O 1
ATOM 634 N N . GLY A 1 92 ? -2.186 -1.934 -4.932 1.00 89.88 92 GLY A N 1
ATOM 635 C CA . GLY A 1 92 ? -3.301 -2.856 -5.168 1.00 89.88 92 GLY A CA 1
ATOM 636 C C . GLY A 1 92 ? -3.405 -3.910 -4.061 1.00 89.88 92 GLY A C 1
ATOM 637 O O . GLY A 1 92 ? -4.412 -3.958 -3.355 1.00 89.88 92 GLY A O 1
ATOM 638 N N . CYS A 1 93 ? -2.356 -4.717 -3.878 1.00 91.88 93 CYS A N 1
ATOM 639 C CA . CYS A 1 93 ? -2.305 -5.770 -2.856 1.00 91.88 93 CYS A CA 1
ATOM 640 C C . CYS A 1 93 ? -0.908 -5.920 -2.231 1.00 91.88 93 CYS A C 1
ATOM 642 O O . CYS A 1 93 ? 0.085 -5.889 -2.959 1.00 91.88 93 CYS A O 1
ATOM 644 N N . LEU A 1 94 ? -0.846 -6.169 -0.921 1.00 93.44 94 LEU A N 1
ATOM 645 C CA . LEU A 1 94 ? 0.320 -6.685 -0.197 1.00 93.44 94 LEU A CA 1
ATOM 646 C C . LEU A 1 94 ? -0.038 -8.055 0.397 1.00 93.44 94 LEU A C 1
ATOM 648 O O . LEU A 1 94 ? -0.997 -8.129 1.163 1.00 93.44 94 LEU A O 1
ATOM 652 N N . SER A 1 95 ? 0.705 -9.113 0.075 1.00 94.31 95 SER A N 1
ATOM 653 C CA . SER A 1 95 ? 0.460 -10.454 0.629 1.00 94.31 95 SER A CA 1
ATOM 654 C C . SER A 1 95 ? 1.739 -11.195 1.011 1.00 94.31 95 SER A C 1
ATOM 656 O O . SER A 1 95 ? 2.838 -10.809 0.613 1.00 94.31 95 SER A O 1
ATOM 658 N N . ASP A 1 96 ? 1.596 -12.259 1.801 1.00 95.00 96 ASP A N 1
ATOM 659 C CA . ASP A 1 96 ? 2.648 -13.247 2.081 1.00 95.00 96 ASP A CA 1
ATOM 660 C C . ASP A 1 96 ? 3.946 -12.623 2.614 1.00 95.00 96 ASP A C 1
ATOM 662 O O . ASP A 1 96 ? 5.065 -13.005 2.256 1.00 95.00 96 ASP A O 1
ATOM 666 N N . CYS A 1 97 ? 3.798 -11.612 3.473 1.00 92.44 97 CYS A N 1
ATOM 667 C CA . CYS A 1 97 ? 4.926 -10.880 4.026 1.00 92.44 97 CYS A CA 1
ATOM 668 C C . CYS A 1 97 ? 5.249 -11.328 5.451 1.00 92.44 97 CYS A C 1
ATOM 670 O O . CYS A 1 97 ? 4.375 -11.438 6.312 1.00 92.44 97 CYS A O 1
ATOM 672 N N . SER A 1 98 ? 6.529 -11.522 5.777 1.00 92.94 98 SER A N 1
ATOM 673 C CA . SER A 1 98 ? 6.873 -11.784 7.187 1.00 92.94 98 SER A CA 1
ATOM 674 C C . SER A 1 98 ? 6.724 -10.520 8.042 1.00 92.94 98 SER A C 1
ATOM 676 O O . SER A 1 98 ? 6.269 -10.587 9.182 1.00 92.94 98 SER A O 1
ATOM 678 N N . SER A 1 99 ? 7.068 -9.354 7.498 1.00 92.88 99 SER A N 1
ATOM 679 C CA . SER A 1 99 ? 6.872 -8.070 8.170 1.00 92.88 99 SER A CA 1
ATOM 680 C C . SER A 1 99 ? 6.539 -6.970 7.172 1.00 92.88 99 SER A C 1
ATOM 682 O O . SER A 1 99 ? 7.220 -6.832 6.157 1.00 92.88 99 SER A O 1
ATOM 684 N N . ALA A 1 100 ? 5.550 -6.147 7.504 1.00 93.12 100 ALA A N 1
ATOM 685 C CA . ALA A 1 100 ? 5.180 -4.955 6.753 1.00 93.12 100 ALA A CA 1
ATOM 686 C C . ALA A 1 100 ? 5.131 -3.732 7.680 1.00 93.12 100 ALA A C 1
ATOM 688 O O . ALA A 1 100 ? 4.508 -3.782 8.743 1.00 93.12 100 ALA A O 1
ATOM 689 N N . ALA A 1 101 ? 5.795 -2.651 7.276 1.00 93.19 101 ALA A N 1
ATOM 690 C CA . ALA A 1 101 ? 5.722 -1.340 7.909 1.00 93.19 101 ALA A CA 1
ATOM 691 C C . ALA A 1 101 ? 5.148 -0.335 6.905 1.00 93.19 101 ALA A C 1
ATOM 693 O O . ALA A 1 101 ? 5.689 -0.169 5.810 1.00 93.19 101 ALA A O 1
ATOM 694 N N . LEU A 1 102 ? 4.020 0.266 7.270 1.00 92.25 102 LEU A N 1
ATOM 695 C CA . LEU A 1 102 ? 3.248 1.178 6.438 1.00 92.25 102 LEU A CA 1
ATOM 696 C C . LEU A 1 102 ? 3.244 2.553 7.104 1.00 92.25 102 LEU A C 1
ATOM 698 O O . LEU A 1 102 ? 2.674 2.685 8.187 1.00 92.25 102 LEU A O 1
ATOM 702 N N . GLU A 1 103 ? 3.893 3.535 6.478 1.00 91.25 103 GLU A N 1
ATOM 703 C CA . GLU A 1 103 ? 3.852 4.951 6.872 1.00 91.25 103 GLU A CA 1
ATOM 704 C C . GLU A 1 103 ? 2.473 5.583 6.563 1.00 91.25 103 GLU A C 1
ATOM 706 O O . GLU A 1 103 ? 1.613 4.893 6.019 1.00 91.25 103 GLU A O 1
ATOM 711 N N . PRO A 1 104 ? 2.197 6.838 6.967 1.00 88.56 104 PRO A N 1
ATOM 712 C CA . PRO A 1 104 ? 0.882 7.461 6.798 1.00 88.56 104 PRO A CA 1
ATOM 713 C C . PRO A 1 104 ? 0.407 7.617 5.350 1.00 88.56 104 PRO A C 1
ATOM 715 O O . PRO A 1 104 ? 1.186 7.509 4.407 1.00 88.56 104 PRO A O 1
ATOM 718 N N . ASP A 1 105 ? -0.882 7.920 5.177 1.00 87.75 105 ASP A N 1
ATOM 719 C CA . ASP A 1 105 ? -1.490 8.280 3.885 1.00 87.75 105 ASP A CA 1
ATOM 720 C C . ASP A 1 105 ? -1.420 7.176 2.803 1.00 87.75 105 ASP A C 1
ATOM 722 O O . ASP A 1 105 ? -1.487 7.439 1.598 1.00 87.75 105 ASP A O 1
ATOM 726 N N . LEU A 1 106 ? -1.326 5.904 3.212 1.00 87.06 106 LEU A N 1
ATOM 727 C CA . LEU A 1 106 ? -1.365 4.758 2.300 1.00 87.06 106 LEU A CA 1
ATOM 728 C C . LEU A 1 106 ? -2.776 4.207 2.092 1.00 87.06 106 LEU A C 1
ATOM 730 O O . LEU A 1 106 ? -3.606 4.098 3.001 1.00 87.06 106 LEU A O 1
ATOM 734 N N . THR A 1 107 ? -3.015 3.765 0.859 1.00 88.38 107 THR A N 1
ATOM 735 C CA . THR A 1 107 ? -4.307 3.235 0.393 1.00 88.38 107 THR A CA 1
ATOM 736 C C . THR A 1 107 ? -4.162 1.824 -0.205 1.00 88.38 107 THR A C 1
ATOM 738 O O . THR A 1 107 ? -4.411 1.620 -1.397 1.00 88.38 107 THR A O 1
ATOM 741 N N . PRO A 1 108 ? -3.720 0.809 0.568 1.00 86.94 108 PRO A N 1
ATOM 742 C CA . PRO A 1 108 ? -3.623 -0.552 0.053 1.00 86.94 108 PRO A CA 1
ATOM 743 C C . PRO A 1 108 ? -5.016 -1.150 -0.195 1.00 86.94 108 PRO A C 1
ATOM 745 O O . PRO A 1 108 ? -5.873 -1.156 0.684 1.00 86.94 108 PRO A O 1
ATOM 748 N N . GLY A 1 109 ? -5.262 -1.716 -1.375 1.00 88.88 109 GLY A N 1
ATOM 749 C CA . GLY A 1 109 ? -6.529 -2.396 -1.659 1.00 88.88 109 GLY A CA 1
ATOM 750 C C . GLY A 1 109 ? -6.732 -3.637 -0.781 1.00 88.88 109 GLY A C 1
ATOM 751 O O . GLY A 1 109 ? -7.822 -3.848 -0.248 1.00 88.88 109 GLY A O 1
ATOM 752 N N . CYS A 1 110 ? -5.674 -4.427 -0.592 1.00 90.75 110 CYS A N 1
ATOM 753 C CA . CYS A 1 110 ? -5.654 -5.631 0.239 1.00 90.75 110 CYS A CA 1
ATOM 754 C C . CYS A 1 110 ? -4.316 -5.773 0.985 1.00 90.75 110 CYS A C 1
ATOM 756 O O . CYS A 1 110 ? -3.261 -5.546 0.393 1.00 90.75 110 CYS A O 1
ATOM 758 N N . LEU A 1 111 ? -4.373 -6.183 2.252 1.00 91.19 111 LEU A N 1
ATOM 759 C CA . LEU A 1 111 ? -3.257 -6.627 3.088 1.00 91.19 111 LEU A CA 1
ATOM 760 C C . LEU A 1 111 ? -3.577 -8.031 3.616 1.00 91.19 111 LEU A C 1
ATOM 762 O O . LEU A 1 111 ? -4.459 -8.159 4.459 1.00 91.19 111 LEU A O 1
ATOM 766 N N . SER A 1 112 ? -2.895 -9.076 3.152 1.00 93.12 112 SER A N 1
ATOM 767 C CA . SER A 1 112 ? -3.164 -10.450 3.605 1.00 93.12 112 SER A CA 1
ATOM 768 C C . SER A 1 112 ? -1.905 -11.208 4.006 1.00 93.12 112 SER A C 1
ATOM 770 O O . SER A 1 112 ? -0.789 -10.811 3.669 1.00 93.12 112 SER A O 1
ATOM 772 N N . ASP A 1 113 ? -2.082 -12.290 4.764 1.00 93.62 113 ASP A N 1
ATOM 773 C CA . ASP A 1 113 ? -1.043 -13.294 5.038 1.00 93.62 113 ASP A CA 1
ATOM 774 C C . ASP A 1 113 ? 0.256 -12.701 5.613 1.00 93.62 113 ASP A C 1
ATOM 776 O O . ASP A 1 113 ? 1.367 -13.188 5.385 1.00 93.62 113 ASP A O 1
ATOM 780 N N . CYS A 1 114 ? 0.127 -11.609 6.371 1.00 90.62 114 CYS A N 1
ATOM 781 C CA . CYS A 1 114 ? 1.263 -10.939 6.982 1.00 90.62 114 CYS A CA 1
ATOM 782 C C . CYS A 1 114 ? 1.507 -11.486 8.391 1.00 90.62 114 CYS A C 1
ATOM 784 O O . CYS A 1 114 ? 0.640 -11.439 9.268 1.00 90.62 114 CYS A O 1
ATOM 786 N N . SER A 1 115 ? 2.723 -11.954 8.678 1.00 90.62 115 SER A N 1
ATOM 787 C CA . SER A 1 115 ? 3.032 -12.390 10.051 1.00 90.62 115 SER A CA 1
ATOM 788 C C . SER A 1 115 ? 3.007 -11.207 11.030 1.00 90.62 115 SER A C 1
ATOM 790 O O . SER A 1 115 ? 2.543 -11.339 12.162 1.00 90.62 115 SER A O 1
ATOM 792 N N . SER A 1 116 ? 3.458 -10.030 10.597 1.00 91.06 116 SER A N 1
ATOM 793 C CA . SER A 1 116 ? 3.353 -8.795 11.373 1.00 91.06 116 SER A CA 1
ATOM 794 C C . SER A 1 116 ? 3.115 -7.594 10.465 1.00 91.06 116 SER A C 1
ATOM 796 O O . SER A 1 116 ? 3.893 -7.359 9.544 1.00 91.06 116 SER A O 1
ATOM 798 N N . ALA A 1 117 ? 2.093 -6.798 10.769 1.00 90.56 117 ALA A N 1
ATOM 799 C CA . ALA A 1 117 ? 1.811 -5.526 10.113 1.00 90.56 117 ALA A CA 1
ATOM 800 C C . ALA A 1 117 ? 1.820 -4.382 11.139 1.00 90.56 117 ALA A C 1
ATOM 802 O O . ALA A 1 117 ? 1.061 -4.404 12.112 1.00 90.56 117 ALA A O 1
ATOM 803 N N . ALA A 1 118 ? 2.684 -3.393 10.919 1.00 90.94 118 ALA A N 1
ATOM 804 C CA . ALA A 1 118 ? 2.710 -2.134 11.651 1.00 90.94 118 ALA A CA 1
ATOM 805 C C . ALA A 1 118 ? 2.155 -1.029 10.749 1.00 90.94 118 ALA A C 1
ATOM 807 O O . ALA A 1 118 ? 2.695 -0.766 9.676 1.00 90.94 118 ALA A O 1
ATOM 808 N N . LEU A 1 119 ? 1.059 -0.425 11.189 1.00 89.31 119 LEU A N 1
ATOM 809 C CA . LEU A 1 119 ? 0.247 0.512 10.428 1.00 89.31 119 LEU A CA 1
ATOM 810 C C . LEU A 1 119 ? 0.315 1.881 11.122 1.00 89.31 119 LEU A C 1
ATOM 812 O O . LEU A 1 119 ? -0.132 2.026 12.267 1.00 89.31 119 LEU A O 1
ATOM 816 N N . ALA A 1 120 ? 0.918 2.865 10.460 1.00 88.06 120 ALA A N 1
ATOM 817 C CA . ALA A 1 120 ? 0.914 4.255 10.903 1.00 88.06 120 ALA A CA 1
ATOM 818 C C . ALA A 1 120 ? -0.499 4.872 10.791 1.00 88.06 120 ALA A C 1
ATOM 820 O O . ALA A 1 120 ? -1.419 4.193 10.332 1.00 88.06 120 ALA A O 1
ATOM 821 N N . PRO A 1 121 ? -0.701 6.116 11.261 1.00 85.31 121 PRO A N 1
ATOM 822 C CA . PRO A 1 121 ? -1.991 6.789 11.154 1.00 85.31 121 PRO A CA 1
ATOM 823 C C . PRO A 1 121 ? -2.459 7.060 9.723 1.00 85.31 121 PRO A C 1
ATOM 825 O O . PRO A 1 121 ? -1.670 6.976 8.786 1.00 85.31 121 PRO A O 1
ATOM 828 N N . ASP A 1 122 ? -3.729 7.442 9.577 1.00 87.06 122 ASP A N 1
ATOM 829 C CA . ASP A 1 122 ? -4.321 7.911 8.314 1.00 87.06 122 ASP A CA 1
ATOM 830 C C . ASP A 1 122 ? -4.262 6.874 7.180 1.00 87.06 122 ASP A C 1
ATOM 832 O O . ASP A 1 122 ? -4.109 7.183 5.997 1.00 87.06 122 ASP A O 1
ATOM 836 N N . LEU A 1 123 ? -4.407 5.599 7.544 1.00 85.38 123 LEU A N 1
ATOM 837 C CA . LEU A 1 123 ? -4.415 4.498 6.593 1.00 85.38 123 LEU A CA 1
ATOM 838 C C . LEU A 1 123 ? -5.830 4.113 6.182 1.00 85.38 123 LEU A C 1
ATOM 840 O O . LEU A 1 123 ? -6.767 4.072 6.987 1.00 85.38 123 LEU A O 1
ATOM 844 N N . THR A 1 124 ? -5.978 3.759 4.903 1.00 87.75 124 THR A N 1
ATOM 845 C CA . THR A 1 124 ? -7.278 3.360 4.347 1.00 87.75 124 THR A CA 1
ATOM 846 C C . THR A 1 124 ? -7.251 2.012 3.614 1.00 87.75 124 THR A C 1
ATOM 848 O O . THR A 1 124 ? -7.539 1.952 2.414 1.00 87.75 124 THR A O 1
ATOM 851 N N . PRO A 1 125 ? -6.910 0.891 4.285 1.00 85.62 125 PRO A N 1
ATOM 852 C CA . PRO A 1 125 ? -6.901 -0.397 3.616 1.00 85.62 125 PRO A CA 1
ATOM 853 C C . PRO A 1 125 ? -8.311 -0.840 3.223 1.00 85.62 125 PRO A C 1
ATOM 855 O O . PRO A 1 125 ? -9.252 -0.779 4.021 1.00 85.62 125 PRO A O 1
ATOM 858 N N . GLY A 1 126 ? -8.457 -1.379 2.014 1.00 87.94 126 GLY A N 1
ATOM 859 C CA . GLY A 1 126 ? -9.716 -1.996 1.596 1.00 87.94 126 GLY A CA 1
ATOM 860 C C . GLY A 1 126 ? -10.055 -3.205 2.469 1.00 87.94 126 GLY A C 1
ATOM 861 O O . GLY A 1 126 ? -11.148 -3.280 3.027 1.00 87.94 126 GLY A O 1
ATOM 862 N N . CYS A 1 127 ? -9.100 -4.115 2.646 1.00 89.38 127 CYS A N 1
ATOM 863 C CA . CYS A 1 127 ? -9.231 -5.271 3.528 1.00 89.38 127 CYS A CA 1
ATOM 864 C C . CYS A 1 127 ? -7.890 -5.662 4.152 1.00 89.38 127 CYS A C 1
ATOM 866 O O . CYS A 1 127 ? -6.845 -5.517 3.517 1.00 89.38 127 CYS A O 1
ATOM 868 N N . LEU A 1 128 ? -7.945 -6.173 5.382 1.00 89.50 128 LEU A N 1
ATOM 869 C CA . LEU A 1 128 ? -6.822 -6.750 6.108 1.00 89.50 128 LEU A CA 1
ATOM 870 C C . LEU A 1 128 ? -7.219 -8.142 6.620 1.00 89.50 128 LEU A C 1
ATOM 872 O O . LEU A 1 128 ? -8.159 -8.253 7.406 1.00 89.50 128 LEU A O 1
ATOM 876 N N . SER A 1 129 ? -6.545 -9.199 6.169 1.00 91.00 129 SER A N 1
ATOM 877 C CA . SER A 1 129 ? -6.883 -10.582 6.533 1.00 91.00 129 SER A CA 1
ATOM 878 C C . SER A 1 129 ? -5.661 -11.425 6.882 1.00 91.00 129 SER A C 1
ATOM 880 O O . SER A 1 129 ? -4.527 -11.050 6.585 1.00 91.00 129 SER A O 1
ATOM 882 N N . ASP A 1 130 ? -5.890 -12.554 7.554 1.00 92.12 130 ASP A N 1
ATOM 883 C CA . ASP A 1 130 ? -4.897 -13.620 7.763 1.00 92.12 130 ASP A CA 1
ATOM 884 C C . ASP A 1 130 ? -3.582 -13.147 8.408 1.00 92.12 130 ASP A C 1
ATOM 886 O O . ASP A 1 130 ? -2.504 -13.717 8.220 1.00 92.12 130 ASP A O 1
ATOM 890 N N . CYS A 1 131 ? -3.654 -12.075 9.200 1.00 87.69 131 CYS A N 1
ATOM 891 C CA . CYS A 1 131 ? -2.487 -11.510 9.853 1.00 87.69 131 CYS A CA 1
ATOM 892 C C . CYS A 1 131 ? -2.268 -12.150 11.226 1.00 87.69 131 CYS A C 1
ATOM 894 O O . CYS A 1 131 ? -3.159 -12.188 12.080 1.00 87.69 131 CYS A O 1
ATOM 896 N N . SER A 1 132 ? -1.046 -12.601 11.510 1.00 88.25 132 SER A N 1
ATOM 897 C CA . SER A 1 132 ? -0.748 -13.114 12.858 1.00 88.25 132 SER A CA 1
ATOM 898 C C . SER A 1 132 ? -0.754 -11.983 13.893 1.00 88.25 132 SER A C 1
ATOM 900 O O . SER A 1 132 ? -1.259 -12.150 15.005 1.00 88.25 132 SER A O 1
ATOM 902 N N . SER A 1 133 ? -0.239 -10.811 13.525 1.00 87.38 133 SER A N 1
ATOM 903 C CA . SER A 1 133 ? -0.285 -9.609 14.353 1.00 87.38 133 SER A CA 1
ATOM 904 C C . SER A 1 133 ? -0.481 -8.365 13.496 1.00 87.38 133 SER A C 1
ATOM 906 O O . SER A 1 133 ? 0.312 -8.110 12.594 1.00 87.38 133 SER A O 1
ATOM 908 N N . ALA A 1 134 ? -1.478 -7.551 13.828 1.00 86.38 134 ALA A N 1
ATOM 909 C CA . ALA A 1 134 ? -1.671 -6.219 13.262 1.00 86.38 134 ALA A CA 1
ATOM 910 C C . ALA A 1 134 ? -1.677 -5.174 14.384 1.00 86.38 134 ALA A C 1
ATOM 912 O O . ALA A 1 134 ? -2.395 -5.326 15.375 1.00 86.38 134 ALA A O 1
ATOM 913 N N . ALA A 1 135 ? -0.876 -4.120 14.243 1.00 85.50 135 ALA A N 1
ATOM 914 C CA . ALA A 1 135 ? -0.814 -3.011 15.186 1.00 85.50 135 ALA A CA 1
ATOM 915 C C . ALA A 1 135 ? -1.015 -1.687 14.449 1.00 85.50 135 ALA A C 1
ATOM 917 O O . ALA A 1 135 ? -0.315 -1.419 13.477 1.00 85.50 135 ALA A O 1
ATOM 918 N N . HIS A 1 136 ? -1.945 -0.867 14.930 1.00 84.19 136 HIS A N 1
ATOM 919 C CA . HIS A 1 136 ? -2.281 0.419 14.334 1.00 84.19 136 HIS A CA 1
ATOM 920 C C . HIS A 1 136 ? -2.393 1.524 15.386 1.00 84.19 136 HIS A C 1
ATOM 922 O O . HIS A 1 136 ? -2.912 1.290 16.480 1.00 84.19 136 HIS A O 1
ATOM 928 N N . VAL A 1 137 ? -1.927 2.727 15.039 1.00 75.19 137 VAL A N 1
ATOM 929 C CA . VAL A 1 137 ? -1.759 3.836 15.988 1.00 75.19 137 VAL A CA 1
ATOM 930 C C . VAL A 1 137 ? -3.009 4.703 16.164 1.00 75.19 137 VAL A C 1
ATOM 932 O O . VAL A 1 137 ? -3.383 4.895 17.316 1.00 75.19 137 VAL A O 1
ATOM 935 N N . SER A 1 138 ? -3.638 5.221 15.099 1.00 80.00 138 SER A N 1
ATOM 936 C CA . SER A 1 138 ? -4.827 6.110 15.157 1.00 80.00 138 SER A CA 1
ATOM 937 C C . SER A 1 138 ? -5.384 6.418 13.761 1.00 80.00 138 SER A C 1
ATOM 939 O O . SER A 1 138 ? -4.609 6.421 12.818 1.00 80.00 138 SER A O 1
ATOM 941 N N . ASP A 1 139 ? -6.692 6.639 13.605 1.00 82.38 139 ASP A N 1
ATOM 942 C CA . ASP A 1 139 ? -7.313 7.021 12.317 1.00 82.38 139 ASP A CA 1
ATOM 943 C C . ASP A 1 139 ? -7.215 5.952 11.202 1.00 82.38 139 ASP A C 1
ATOM 945 O O . ASP A 1 139 ? -6.681 6.185 10.118 1.00 82.38 139 ASP A O 1
ATOM 949 N N . LEU A 1 140 ? -7.759 4.749 11.451 1.00 81.81 140 LEU A N 1
ATOM 950 C CA . LEU A 1 140 ? -7.854 3.688 10.429 1.00 81.81 140 LEU A CA 1
ATOM 951 C C . LEU A 1 140 ? -9.262 3.649 9.850 1.00 81.81 140 LEU A C 1
ATOM 953 O O . LEU A 1 140 ? -10.233 3.356 10.562 1.00 81.81 140 LEU A O 1
ATOM 957 N N . THR A 1 141 ? -9.373 3.796 8.534 1.00 85.06 141 THR A N 1
ATOM 958 C CA . THR A 1 141 ? -10.602 3.425 7.823 1.00 85.06 141 THR A CA 1
ATOM 959 C C . THR A 1 141 ? -10.381 2.111 7.101 1.00 85.06 141 THR A C 1
ATOM 961 O O . THR A 1 141 ? -9.643 2.044 6.128 1.00 85.06 141 THR A O 1
ATOM 964 N N . LEU A 1 142 ? -11.034 1.052 7.566 1.00 82.81 142 LEU A N 1
ATOM 965 C CA . LEU A 1 142 ? -10.848 -0.288 7.025 1.00 82.81 142 LEU A CA 1
ATOM 966 C C . LEU A 1 142 ? -12.153 -0.780 6.406 1.00 82.81 142 LEU A C 1
ATOM 968 O O . LEU A 1 142 ? -13.203 -0.672 7.030 1.00 82.81 142 LEU A O 1
ATOM 972 N N . GLY A 1 143 ? -12.129 -1.374 5.215 1.00 84.56 143 GLY A N 1
ATOM 973 C CA . GLY A 1 143 ? -13.332 -2.037 4.701 1.00 84.56 143 GLY A CA 1
ATOM 974 C C . GLY A 1 143 ? -13.647 -3.313 5.489 1.00 84.56 143 GLY A C 1
ATOM 975 O O . GLY A 1 143 ? -14.756 -3.464 6.007 1.00 84.56 143 GLY A O 1
ATOM 976 N N . CYS A 1 144 ? -12.666 -4.207 5.631 1.00 86.19 144 CYS A N 1
ATOM 977 C CA . CYS A 1 144 ? -12.810 -5.447 6.392 1.00 86.19 144 CYS A CA 1
ATOM 978 C C . CYS A 1 144 ? -11.535 -5.859 7.151 1.00 86.19 144 CYS A C 1
ATOM 980 O O . CYS A 1 144 ? -10.442 -5.726 6.612 1.00 86.19 144 CYS A O 1
ATOM 982 N N . LEU A 1 145 ? -11.681 -6.360 8.385 1.00 86.00 145 LEU A N 1
ATOM 983 C CA . LEU A 1 145 ? -10.654 -7.097 9.134 1.00 86.00 145 LEU A CA 1
ATOM 984 C C . LEU A 1 145 ? -11.146 -8.529 9.332 1.00 86.00 145 LEU A C 1
ATOM 986 O O . LEU A 1 145 ? -12.221 -8.700 9.914 1.00 86.00 145 LEU A O 1
ATOM 990 N N . SER A 1 146 ? -10.378 -9.533 8.924 1.00 88.94 146 SER A N 1
ATOM 991 C CA . SER A 1 146 ? -10.714 -10.930 9.220 1.00 88.94 146 SER A CA 1
ATOM 992 C C . SER A 1 146 ? -9.503 -11.771 9.605 1.00 88.94 146 SER A C 1
ATOM 994 O O . SER A 1 146 ? -8.362 -11.379 9.367 1.00 88.94 146 SER A O 1
ATOM 996 N N . ASP A 1 147 ? -9.749 -12.913 10.247 1.00 90.12 147 ASP A N 1
ATOM 997 C CA . ASP A 1 147 ? -8.772 -14.000 10.422 1.00 90.12 147 ASP A CA 1
ATOM 998 C C . ASP A 1 147 ? -7.448 -13.579 11.088 1.00 90.12 147 ASP A C 1
ATOM 1000 O O . ASP A 1 147 ? -6.390 -14.181 10.901 1.00 90.12 147 ASP A O 1
ATOM 1004 N N . CYS A 1 148 ? -7.495 -12.527 11.910 1.00 85.56 148 CYS A N 1
ATOM 1005 C CA . CYS A 1 148 ? -6.318 -12.025 12.601 1.00 85.56 148 CYS A CA 1
ATOM 1006 C C . CYS A 1 148 ? -6.132 -12.732 13.947 1.00 85.56 148 CYS A C 1
ATOM 1008 O O . CYS A 1 148 ? -7.018 -12.738 14.807 1.00 85.56 148 CYS A O 1
ATOM 1010 N N . SER A 1 149 ? -4.941 -13.273 14.203 1.00 87.44 149 SER A N 1
ATOM 1011 C CA . SER A 1 149 ? -4.667 -13.888 15.512 1.00 87.44 149 SER A CA 1
ATOM 1012 C C . SER A 1 149 ? -4.632 -12.835 16.627 1.00 87.44 149 SER A C 1
ATOM 1014 O O . SER A 1 149 ? -5.190 -13.042 17.706 1.00 87.44 149 SER A O 1
ATOM 1016 N N . SER A 1 150 ? -4.019 -11.680 16.365 1.00 86.06 150 SER A N 1
ATOM 1017 C CA . SER A 1 150 ? -4.004 -10.548 17.290 1.00 86.06 150 SER A CA 1
ATOM 1018 C C . SER A 1 150 ? -4.090 -9.223 16.541 1.00 86.06 150 SER A C 1
ATOM 1020 O O . SER A 1 150 ? -3.285 -8.961 15.651 1.00 86.06 150 SER A O 1
ATOM 1022 N N . ALA A 1 151 ? -5.014 -8.356 16.948 1.00 85.00 151 ALA A N 1
ATOM 1023 C CA . ALA A 1 151 ? -5.133 -6.993 16.439 1.00 85.00 151 ALA A CA 1
ATOM 1024 C C . ALA A 1 151 ? -5.105 -5.987 17.596 1.00 85.00 151 ALA A C 1
ATOM 1026 O O . ALA A 1 151 ? -5.900 -6.087 18.529 1.00 85.00 151 ALA A O 1
ATOM 1027 N N . ALA A 1 152 ? -4.197 -5.017 17.544 1.00 86.25 152 ALA A N 1
ATOM 1028 C CA . ALA A 1 152 ? -4.134 -3.888 18.466 1.00 86.25 152 ALA A CA 1
ATOM 1029 C C . ALA A 1 152 ? -4.367 -2.606 17.669 1.00 86.25 152 ALA A C 1
ATOM 1031 O O . ALA A 1 152 ? -3.464 -2.121 16.993 1.00 86.25 152 ALA A O 1
ATOM 1032 N N . LEU A 1 153 ? -5.587 -2.088 17.709 1.00 82.50 153 LEU A N 1
ATOM 1033 C CA . LEU A 1 153 ? -5.998 -0.943 16.912 1.00 82.50 153 LEU A CA 1
ATOM 1034 C C . LEU A 1 153 ? -6.254 0.254 17.840 1.00 82.50 153 LEU A C 1
ATOM 1036 O O . LEU A 1 153 ? -6.959 0.116 18.840 1.00 82.50 153 LEU A O 1
ATOM 1040 N N . GLY A 1 154 ? -5.650 1.400 17.521 1.00 78.25 154 GLY A N 1
ATOM 1041 C CA . GLY A 1 154 ? -5.750 2.656 18.271 1.00 78.25 154 GLY A CA 1
ATOM 1042 C C . GLY A 1 154 ? -7.137 3.321 18.281 1.00 78.25 154 GLY A C 1
ATOM 1043 O O . GLY A 1 154 ? -8.134 2.649 18.043 1.00 78.25 154 GLY A O 1
ATOM 1044 N N . PRO A 1 155 ? -7.241 4.615 18.631 1.00 78.81 155 PRO A N 1
ATOM 1045 C CA . PRO A 1 155 ? -8.498 5.359 18.557 1.00 78.81 155 PRO A CA 1
ATOM 1046 C C . PRO A 1 155 ? -8.944 5.611 17.108 1.00 78.81 155 PRO A C 1
ATOM 1048 O O . PRO A 1 155 ? -8.160 5.418 16.173 1.00 78.81 155 PRO A O 1
ATOM 1051 N N . ASP A 1 156 ? -10.188 6.073 16.958 1.00 81.50 156 ASP A N 1
ATOM 1052 C CA . ASP A 1 156 ? -10.754 6.591 15.705 1.00 81.50 156 ASP A CA 1
ATOM 1053 C C . ASP A 1 156 ? -10.722 5.554 14.573 1.00 81.50 156 ASP A C 1
ATOM 1055 O O . ASP A 1 156 ? -10.061 5.675 13.540 1.00 81.50 156 ASP A O 1
ATOM 1059 N N . LEU A 1 157 ? -11.441 4.458 14.804 1.00 75.94 157 LEU A N 1
ATOM 1060 C CA . LEU A 1 157 ? -11.456 3.305 13.914 1.00 75.94 157 LEU A CA 1
ATOM 1061 C C . LEU A 1 157 ? -12.831 3.130 13.281 1.00 75.94 157 LEU A C 1
ATOM 1063 O O . LEU A 1 157 ? -13.849 2.982 13.970 1.00 75.94 157 LEU A O 1
ATOM 1067 N N . THR A 1 158 ? -12.837 3.013 11.956 1.00 80.50 158 THR A N 1
ATOM 1068 C CA . THR A 1 158 ? -14.067 2.869 11.166 1.00 80.50 158 THR A CA 1
ATOM 1069 C C . THR A 1 158 ? -14.056 1.581 10.329 1.00 80.50 158 THR A C 1
ATOM 1071 O O . THR A 1 158 ? -14.098 1.652 9.100 1.00 80.50 158 THR A O 1
ATOM 1074 N N . PRO A 1 159 ? -13.946 0.378 10.932 1.00 75.62 159 PRO A N 1
ATOM 1075 C CA . PRO A 1 159 ? -13.969 -0.856 10.161 1.00 75.62 159 PRO A CA 1
ATOM 1076 C C . PRO A 1 159 ? -15.382 -1.153 9.644 1.00 75.62 159 PRO A C 1
ATOM 1078 O O . PRO A 1 159 ? -16.348 -1.178 10.405 1.00 75.62 159 PRO A O 1
ATOM 1081 N N . GLY A 1 160 ? -15.526 -1.457 8.357 1.00 80.75 160 GLY A N 1
ATOM 1082 C CA . GLY A 1 160 ? -16.798 -1.919 7.805 1.00 80.75 160 GLY A CA 1
ATOM 1083 C C . GLY A 1 160 ? -17.243 -3.223 8.469 1.00 80.75 160 GLY A C 1
ATOM 1084 O O . GLY A 1 160 ? -18.378 -3.323 8.934 1.00 80.75 160 GLY A O 1
ATOM 1085 N N . CYS A 1 161 ? -16.333 -4.189 8.597 1.00 82.06 161 CYS A N 1
ATOM 1086 C CA . CYS A 1 161 ? -16.575 -5.457 9.280 1.00 82.06 161 CYS A CA 1
ATOM 1087 C C . CYS A 1 161 ? -15.327 -5.975 10.001 1.00 82.06 161 CYS A C 1
ATOM 1089 O O . CYS A 1 161 ? -14.224 -5.857 9.480 1.00 82.06 161 CYS A O 1
ATOM 1091 N N . LEU A 1 162 ? -15.521 -6.561 11.184 1.00 80.94 162 LEU A N 1
ATOM 1092 C CA . LEU A 1 162 ? -14.502 -7.267 11.963 1.00 80.94 162 LEU A CA 1
ATOM 1093 C C . LEU A 1 162 ? -14.968 -8.714 12.186 1.00 80.94 162 LEU A C 1
ATOM 1095 O O . LEU A 1 162 ? -16.010 -8.913 12.819 1.00 80.94 162 LEU A O 1
ATOM 1099 N N . SER A 1 163 ? -14.228 -9.711 11.700 1.00 84.94 163 SER A N 1
ATOM 1100 C CA . SER A 1 163 ? -14.567 -11.122 11.918 1.00 84.94 163 SER A CA 1
ATOM 1101 C C . SER A 1 163 ? -13.378 -12.005 12.281 1.00 84.94 163 SER A C 1
ATOM 1103 O O . SER A 1 163 ? -12.235 -11.656 12.020 1.00 84.94 163 SER A O 1
ATOM 1105 N N . ASP A 1 164 ? -13.648 -13.144 12.923 1.00 85.69 164 ASP A N 1
ATOM 1106 C CA . ASP A 1 164 ? -12.692 -14.252 13.091 1.00 85.69 164 ASP A CA 1
ATOM 1107 C C . ASP A 1 164 ? -11.359 -13.879 13.773 1.00 85.69 164 ASP A C 1
ATOM 1109 O O . ASP A 1 164 ? -10.348 -14.574 13.654 1.00 85.69 164 ASP A O 1
ATOM 1113 N N . CYS A 1 165 ? -11.347 -12.795 14.556 1.00 81.12 165 CYS A N 1
ATOM 1114 C CA . CYS A 1 165 ? -10.162 -12.395 15.301 1.00 81.12 165 CYS A CA 1
ATOM 1115 C C . CYS A 1 165 ? -10.048 -13.182 16.612 1.00 81.12 165 CYS A C 1
ATOM 1117 O O . CYS A 1 165 ? -10.948 -13.160 17.459 1.00 81.12 165 CYS A O 1
ATOM 1119 N N . SER A 1 166 ? -8.904 -13.820 16.861 1.00 84.00 166 SER A N 1
ATOM 1120 C CA . SER A 1 166 ? -8.703 -14.534 18.134 1.00 84.00 166 SER A CA 1
ATOM 1121 C C . SER A 1 166 ? -8.612 -13.564 19.320 1.00 84.00 166 SER A C 1
ATOM 1123 O O . SER A 1 166 ? -9.204 -13.804 20.374 1.00 84.00 166 SER A O 1
ATOM 1125 N N . SER A 1 167 ? -7.919 -12.435 19.149 1.00 82.06 167 SER A N 1
ATOM 1126 C CA . SER A 1 167 ? -7.847 -11.365 20.145 1.00 82.06 167 SER A CA 1
ATOM 1127 C C . SER A 1 167 ? -7.799 -9.995 19.476 1.00 82.06 167 SER A C 1
ATOM 1129 O O . SER A 1 167 ? -6.944 -9.747 18.630 1.00 82.06 167 SER A O 1
ATOM 1131 N N . ALA A 1 168 ? -8.672 -9.081 19.896 1.00 80.50 168 ALA A N 1
ATOM 1132 C CA . ALA A 1 168 ? -8.669 -7.691 19.453 1.00 80.50 168 ALA A CA 1
ATOM 1133 C C . ALA A 1 168 ? -8.629 -6.737 20.656 1.00 80.50 168 ALA A C 1
ATOM 1135 O O . ALA A 1 168 ? -9.436 -6.856 21.577 1.00 80.50 168 ALA A O 1
ATOM 1136 N N . ALA A 1 169 ? -7.701 -5.786 20.650 1.00 81.56 169 ALA A N 1
ATOM 1137 C CA . ALA A 1 169 ? -7.681 -4.638 21.547 1.00 81.56 169 ALA A CA 1
ATOM 1138 C C . ALA A 1 169 ? -7.994 -3.394 20.718 1.00 81.56 169 ALA A C 1
ATOM 1140 O O . ALA A 1 169 ? -7.209 -3.027 19.848 1.00 81.56 169 ALA A O 1
ATOM 1141 N N . LEU A 1 170 ? -9.157 -2.795 20.956 1.00 78.31 170 LEU A N 1
ATOM 1142 C CA . LEU A 1 170 ? -9.682 -1.681 20.174 1.00 78.31 170 LEU A CA 1
ATOM 1143 C C . LEU A 1 170 ? -9.739 -0.438 21.062 1.00 78.31 170 LEU A C 1
ATOM 1145 O O . LEU A 1 170 ? -10.272 -0.495 22.176 1.00 78.31 170 LEU A O 1
ATOM 1149 N N . GLY A 1 171 ? -9.164 0.660 20.574 1.00 73.12 171 GLY A N 1
ATOM 1150 C CA . GLY A 1 171 ? -9.193 1.964 21.222 1.00 73.12 171 GLY A CA 1
ATOM 1151 C C . GLY A 1 171 ? -10.605 2.552 21.349 1.00 73.12 171 GLY A C 1
ATOM 1152 O O . GLY A 1 171 ? -11.596 1.901 21.002 1.00 73.12 171 GLY A O 1
ATOM 1153 N N . PRO A 1 172 ? -10.719 3.764 21.917 1.00 70.38 172 PRO A N 1
ATOM 1154 C CA . PRO A 1 172 ? -11.984 4.491 21.950 1.00 70.38 172 PRO A CA 1
ATOM 1155 C C . PRO A 1 172 ? -12.448 4.873 20.536 1.00 70.38 172 PRO A C 1
ATOM 1157 O O . PRO A 1 172 ? -11.676 4.787 19.582 1.00 70.38 172 PRO A O 1
ATOM 1160 N N . ASP A 1 173 ? -13.708 5.292 20.417 1.00 75.25 173 ASP A N 1
ATOM 1161 C CA . ASP A 1 173 ? -14.273 5.826 19.169 1.00 75.25 173 ASP A CA 1
ATOM 1162 C C . ASP A 1 173 ? -14.273 4.808 18.010 1.00 75.25 173 ASP A C 1
ATOM 1164 O O . ASP A 1 173 ? -13.925 5.089 16.862 1.00 75.25 173 ASP A O 1
ATOM 1168 N N . LEU A 1 174 ? -14.703 3.578 18.317 1.00 71.19 174 LEU A N 1
ATOM 1169 C CA . LEU A 1 174 ? -14.898 2.514 17.329 1.00 71.19 174 LEU A CA 1
ATOM 1170 C C . LEU A 1 174 ? -16.323 2.547 16.759 1.00 71.19 174 LEU A C 1
ATOM 1172 O O . LEU A 1 174 ? -17.318 2.508 17.497 1.00 71.19 174 LEU A O 1
ATOM 1176 N N . THR A 1 175 ? -16.423 2.496 15.431 1.00 74.31 175 THR A N 1
ATOM 1177 C CA . THR A 1 175 ? -17.696 2.446 14.692 1.00 74.31 175 THR A CA 1
ATOM 1178 C C . THR A 1 175 ? -17.739 1.264 13.711 1.00 74.31 175 THR A C 1
ATOM 1180 O O . THR A 1 175 ? -17.754 1.455 12.495 1.00 74.31 175 THR A O 1
ATOM 1183 N N . PRO A 1 176 ? -17.775 0.006 14.201 1.00 71.75 176 PRO A N 1
ATOM 1184 C CA . PRO A 1 176 ? -17.761 -1.145 13.318 1.00 71.75 176 PRO A CA 1
ATOM 1185 C C . PRO A 1 176 ? -19.134 -1.336 12.660 1.00 71.75 176 PRO A C 1
ATOM 1187 O O . PRO A 1 176 ? -20.165 -1.338 13.342 1.00 71.75 176 PRO A O 1
ATOM 1190 N N . GLY A 1 177 ? -19.171 -1.563 11.347 1.00 75.50 177 GLY A N 1
ATOM 1191 C CA . GLY A 1 177 ? -20.419 -1.908 10.656 1.00 75.50 177 GLY A CA 1
ATOM 1192 C C . GLY A 1 177 ? -20.943 -3.289 11.071 1.00 75.50 177 GLY A C 1
ATOM 1193 O O . GLY A 1 177 ? -22.139 -3.448 11.339 1.00 75.50 177 GLY A O 1
ATOM 1194 N N . CYS A 1 178 ? -20.053 -4.274 11.211 1.00 77.56 178 CYS A N 1
ATOM 1195 C CA . CYS A 1 178 ? -20.370 -5.599 11.735 1.00 77.56 178 CYS A CA 1
ATOM 1196 C C . CYS A 1 178 ? -19.242 -6.174 12.607 1.00 77.56 178 CYS A C 1
ATOM 1198 O O . CYS A 1 178 ? -18.070 -5.873 12.382 1.00 77.56 178 CYS A O 1
ATOM 1200 N N . LEU A 1 179 ? -19.595 -6.980 13.617 1.00 75.69 179 LEU A N 1
ATOM 1201 C CA . LEU A 1 179 ? -18.628 -7.696 14.453 1.00 75.69 179 LEU A CA 1
ATOM 1202 C C . LEU A 1 179 ? -19.116 -9.128 14.722 1.00 75.69 179 LEU A C 1
ATOM 1204 O O . LEU A 1 179 ? -20.217 -9.326 15.247 1.00 75.69 179 LEU A O 1
ATOM 1208 N N . SER A 1 180 ? -18.311 -10.126 14.362 1.00 79.88 180 SER A N 1
ATOM 1209 C CA . SER A 1 180 ? -18.679 -11.547 14.456 1.00 79.88 180 SER A CA 1
ATOM 1210 C C . SER A 1 180 ? -17.485 -12.436 14.783 1.00 79.88 180 SER A C 1
ATOM 1212 O O . SER A 1 180 ? -16.372 -12.144 14.380 1.00 79.88 180 SER A O 1
ATOM 1214 N N . ASP A 1 181 ? -17.711 -13.520 15.525 1.00 78.88 181 ASP A N 1
ATOM 1215 C CA . ASP A 1 181 ? -16.731 -14.609 15.710 1.00 78.88 181 ASP A CA 1
ATOM 1216 C C . ASP A 1 181 ? -15.351 -14.208 16.285 1.00 78.88 181 ASP A C 1
ATOM 1218 O O . ASP A 1 181 ? -14.403 -14.992 16.286 1.00 78.88 181 ASP A O 1
ATOM 1222 N N . CYS A 1 182 ? -15.247 -13.022 16.893 1.00 74.88 182 CYS A N 1
ATOM 1223 C CA . CYS A 1 182 ? -14.066 -12.628 17.654 1.00 74.88 182 CYS A CA 1
ATOM 1224 C C . CYS A 1 182 ? -14.067 -13.295 19.037 1.00 74.88 182 CYS A C 1
ATOM 1226 O O . CYS A 1 182 ? -14.982 -13.085 19.837 1.00 74.88 182 CYS A O 1
ATOM 1228 N N . SER A 1 183 ? -13.028 -14.065 19.364 1.00 76.31 183 SER A N 1
ATOM 1229 C CA . SER A 1 183 ? -12.996 -14.832 20.622 1.00 76.31 183 SER A CA 1
ATOM 1230 C C . SER A 1 183 ? -12.850 -13.936 21.861 1.00 76.31 183 SER A C 1
ATOM 1232 O O . SER A 1 183 ? -13.475 -14.189 22.893 1.00 76.31 183 SER A O 1
ATOM 1234 N N . SER A 1 184 ? -12.062 -12.862 21.766 1.00 74.31 184 SER A N 1
ATOM 1235 C CA . SER A 1 184 ? -11.873 -11.881 22.839 1.00 74.31 184 SER A CA 1
ATOM 1236 C C . SER A 1 184 ? -11.714 -10.477 22.265 1.00 74.31 184 SER A C 1
ATOM 1238 O O . SER A 1 184 ? -10.850 -10.252 21.418 1.00 74.31 184 SER A O 1
ATOM 1240 N N . ALA A 1 185 ? -12.511 -9.526 22.757 1.00 73.00 185 ALA A N 1
ATOM 1241 C CA . ALA A 1 185 ? -12.421 -8.121 22.373 1.00 73.00 185 ALA A CA 1
ATOM 1242 C C . ALA A 1 185 ? -12.318 -7.23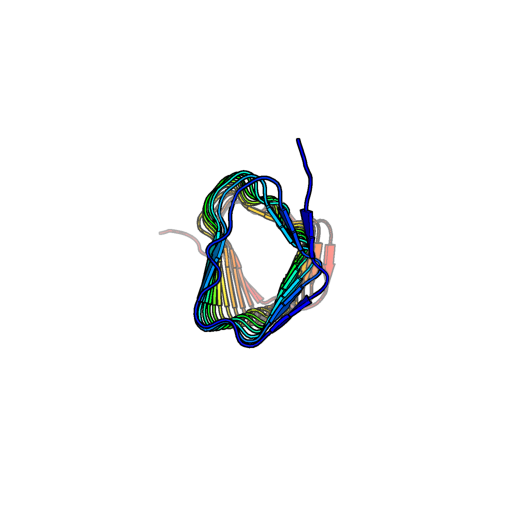2 23.621 1.00 73.00 185 ALA A C 1
ATOM 1244 O O . ALA A 1 185 ? -13.259 -7.140 24.417 1.00 73.00 185 ALA A O 1
ATOM 1245 N N . ALA A 1 186 ? -11.168 -6.581 23.792 1.00 73.00 186 ALA A N 1
ATOM 1246 C CA . ALA A 1 186 ? -10.981 -5.510 24.759 1.00 73.00 186 ALA A CA 1
ATOM 1247 C C . ALA A 1 186 ? -11.345 -4.186 24.091 1.00 73.00 186 ALA A C 1
ATOM 1249 O O . ALA A 1 186 ? -10.807 -3.845 23.040 1.00 73.00 186 ALA A O 1
ATOM 1250 N N . LEU A 1 187 ? -12.281 -3.472 24.696 1.00 70.56 187 LEU A N 1
ATOM 1251 C CA . LEU A 1 187 ? -12.953 -2.343 24.083 1.00 70.56 187 LEU A CA 1
ATOM 1252 C C . LEU A 1 187 ? -12.744 -1.077 24.912 1.00 70.56 187 LEU A C 1
ATOM 1254 O O . LEU A 1 187 ? -13.009 -1.072 26.121 1.00 70.56 187 LEU A O 1
ATOM 1258 N N . GLY A 1 188 ? -12.272 -0.019 24.250 1.00 66.12 188 GLY A N 1
ATOM 1259 C CA . GLY A 1 188 ? -12.209 1.327 24.803 1.00 66.12 188 GLY A CA 1
ATOM 1260 C C . GLY A 1 188 ? -13.596 1.897 25.136 1.00 66.12 188 GLY A C 1
ATOM 1261 O O . GLY A 1 188 ? -14.627 1.331 24.756 1.00 66.12 188 GLY A O 1
ATOM 1262 N N . PRO A 1 189 ? -13.653 3.004 25.894 1.00 56.91 189 PRO A N 1
ATOM 1263 C CA . PRO A 1 189 ? -14.897 3.737 26.098 1.00 56.91 189 PRO A CA 1
ATOM 1264 C C . PRO A 1 189 ? -15.429 4.291 24.762 1.00 56.91 189 PRO A C 1
ATOM 1266 O O . PRO A 1 189 ? -14.658 4.545 23.848 1.00 56.91 189 PRO A O 1
ATOM 1269 N N . ASP A 1 190 ? -16.745 4.498 24.680 1.00 62.75 190 ASP A N 1
ATOM 1270 C CA . ASP A 1 190 ? -17.438 5.091 23.519 1.00 62.75 190 ASP A CA 1
ATOM 1271 C C . ASP A 1 190 ? -17.512 4.218 22.249 1.00 62.75 190 ASP A C 1
ATOM 1273 O O . ASP A 1 190 ? -17.109 4.584 21.148 1.00 62.75 190 ASP A O 1
ATOM 1277 N N . LEU A 1 191 ? -18.080 3.016 22.395 1.00 60.69 191 LEU A N 1
ATOM 1278 C CA . LEU A 1 191 ? -18.508 2.242 21.233 1.00 60.69 191 LEU A CA 1
ATOM 1279 C C . LEU A 1 191 ? -19.867 2.678 20.732 1.00 60.69 191 LEU A C 1
ATOM 1281 O O . LEU A 1 191 ? -20.890 2.503 21.407 1.00 60.69 191 LEU A O 1
ATOM 1285 N N . THR A 1 192 ? -19.890 3.067 19.464 1.00 59.72 192 THR A N 1
ATOM 1286 C CA . THR A 1 192 ? -21.146 3.136 18.736 1.00 59.72 192 THR A CA 1
ATOM 1287 C C . THR A 1 192 ? -21.544 1.710 18.362 1.00 59.72 192 THR A C 1
ATOM 1289 O O . THR A 1 192 ? -20.808 0.980 17.702 1.00 59.72 192 THR A O 1
ATOM 1292 N N . ARG A 1 193 ? -22.697 1.266 18.869 1.00 53.69 193 ARG A N 1
ATOM 1293 C CA . ARG A 1 193 ? -23.157 -0.127 18.789 1.00 53.69 193 ARG A CA 1
ATOM 1294 C C . ARG A 1 193 ? -23.148 -0.639 17.338 1.00 53.69 193 ARG A C 1
ATOM 1296 O O . ARG A 1 193 ? -23.882 -0.108 16.508 1.00 53.69 193 ARG A O 1
ATOM 1303 N N . ALA A 1 194 ? -22.375 -1.699 17.080 1.00 59.00 194 ALA A N 1
ATOM 1304 C CA . ALA A 1 194 ? -22.326 -2.394 15.792 1.00 59.00 194 ALA A CA 1
ATOM 1305 C C . ALA A 1 194 ? -23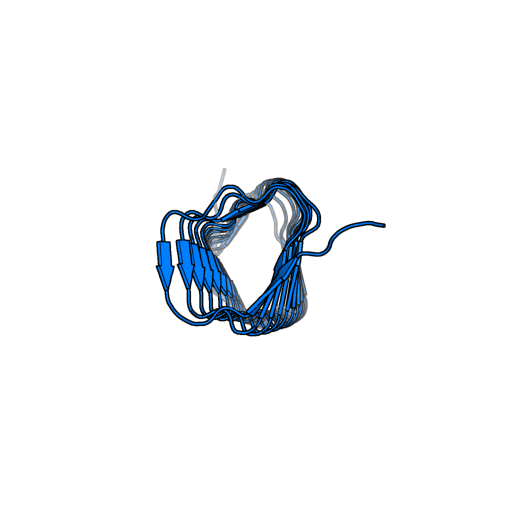.734 -2.784 15.309 1.00 59.00 194 ALA A C 1
ATOM 1307 O O . ALA A 1 194 ? -24.582 -3.185 16.118 1.00 59.00 194 ALA A O 1
ATOM 1308 N N . ALA A 1 195 ? -23.982 -2.710 13.998 1.00 48.75 195 ALA A N 1
ATOM 1309 C CA . ALA A 1 195 ? -25.302 -2.997 13.431 1.00 48.75 195 ALA A CA 1
ATOM 1310 C C . ALA A 1 195 ? -25.691 -4.487 13.532 1.00 48.75 195 ALA A C 1
ATOM 1312 O O . ALA A 1 195 ? -26.879 -4.814 13.520 1.00 48.75 195 ALA A O 1
ATOM 1313 N N . SER A 1 196 ? -24.710 -5.385 13.676 1.00 54.81 196 SER A N 1
ATOM 1314 C CA . SER A 1 196 ? -24.916 -6.824 13.859 1.00 54.81 196 SER A CA 1
ATOM 1315 C C . SER A 1 196 ? -23.830 -7.421 14.755 1.00 54.81 196 SER A C 1
ATOM 1317 O O . SER A 1 196 ? -22.645 -7.189 14.522 1.00 54.81 196 SER A O 1
ATOM 1319 N N . LEU A 1 197 ? -24.253 -8.192 15.763 1.00 57.16 197 LEU A N 1
ATOM 1320 C CA . LEU A 1 197 ? -23.406 -9.007 16.636 1.00 57.16 197 LEU A CA 1
ATOM 1321 C C . LEU A 1 197 ? -23.881 -10.456 16.536 1.00 57.16 197 LEU A C 1
ATOM 1323 O O . LEU A 1 197 ? -25.037 -10.749 16.855 1.00 57.16 197 LEU A O 1
ATOM 1327 N N . THR A 1 198 ? -23.000 -11.359 16.125 1.00 53.47 198 THR A N 1
ATOM 1328 C CA . THR A 1 198 ? -23.288 -12.797 16.036 1.00 53.47 198 THR A CA 1
ATOM 1329 C C . THR A 1 198 ? -22.159 -13.587 16.702 1.00 53.47 198 THR A C 1
ATOM 1331 O O . THR A 1 198 ? -20.998 -13.361 16.388 1.00 53.47 198 THR A O 1
ATOM 1334 N N . ALA A 1 199 ? -22.530 -14.507 17.609 1.00 54.62 199 ALA A N 1
ATOM 1335 C CA . ALA A 1 199 ? -21.666 -15.407 18.405 1.00 54.62 199 ALA A CA 1
ATOM 1336 C C . ALA A 1 199 ? -21.034 -14.807 19.700 1.00 54.62 199 ALA A C 1
ATOM 1338 O O . ALA A 1 199 ? -21.139 -13.599 19.930 1.00 54.62 199 ALA A O 1
ATOM 1339 N N . PRO A 1 200 ? -20.505 -15.633 20.641 1.00 54.41 200 PRO A N 1
ATOM 1340 C CA . PRO A 1 200 ? -20.223 -15.221 22.017 1.00 54.41 200 PRO A CA 1
ATOM 1341 C C . PRO A 1 200 ? -18.883 -14.481 22.119 1.00 54.41 200 PRO A C 1
ATOM 1343 O O . PRO A 1 200 ? -17.894 -15.027 22.598 1.00 54.41 200 PRO A O 1
ATOM 1346 N N . VAL A 1 201 ? -18.857 -13.224 21.689 1.00 59.12 201 VAL A N 1
ATOM 1347 C CA . VAL A 1 201 ? -17.691 -12.355 21.877 1.00 59.12 201 VAL A CA 1
ATOM 1348 C C . VAL A 1 201 ? -17.564 -12.015 23.359 1.00 59.12 201 VAL A C 1
ATOM 1350 O O . VAL A 1 201 ? -18.468 -11.410 23.947 1.00 59.12 201 VAL A O 1
ATOM 1353 N N . GLN A 1 202 ? -16.445 -12.388 23.982 1.00 61.12 202 GLN A N 1
ATOM 1354 C CA . GLN A 1 202 ? -16.154 -11.957 25.344 1.00 61.12 202 GLN A CA 1
ATOM 1355 C C . GLN A 1 202 ? -15.704 -10.491 25.317 1.00 61.12 202 GLN A C 1
ATOM 1357 O O . GLN A 1 202 ? -14.553 -10.172 25.028 1.00 61.12 202 GLN A O 1
ATOM 1362 N N . LEU A 1 203 ? -16.654 -9.601 25.597 1.00 64.69 203 LEU A N 1
ATOM 1363 C CA . LEU A 1 203 ? -16.456 -8.156 25.668 1.00 64.69 203 LEU A CA 1
ATOM 1364 C C . LEU A 1 203 ? -15.887 -7.763 27.031 1.00 64.69 203 LEU A C 1
ATOM 1366 O O . LEU A 1 203 ? -16.552 -7.922 28.057 1.00 64.69 203 LEU A O 1
ATOM 1370 N N . VAL A 1 204 ? -14.673 -7.218 27.039 1.00 61.75 204 VAL A N 1
ATOM 1371 C CA . VAL A 1 204 ? -14.056 -6.634 28.234 1.00 61.75 204 VAL A CA 1
ATOM 1372 C C . VAL A 1 204 ? -13.950 -5.128 28.029 1.00 61.75 204 VAL A C 1
ATOM 1374 O O . VAL A 1 204 ? -13.119 -4.655 27.259 1.00 61.75 204 VAL A O 1
ATOM 1377 N N . TYR A 1 205 ? -14.798 -4.367 28.719 1.00 61.88 205 TYR A N 1
ATOM 1378 C CA . TYR A 1 205 ? -14.717 -2.908 28.715 1.00 61.88 205 TYR A CA 1
ATOM 1379 C C . TYR A 1 205 ? -13.587 -2.453 29.634 1.00 61.88 205 TYR A C 1
ATOM 1381 O O . TYR A 1 205 ? -13.615 -2.715 30.840 1.00 61.88 205 TYR A O 1
ATOM 1389 N N . LEU A 1 206 ? -12.602 -1.758 29.069 1.00 55.03 206 LEU A N 1
ATOM 1390 C CA . LEU A 1 206 ? -11.539 -1.130 29.843 1.00 55.03 206 LEU A CA 1
ATOM 1391 C C . LEU A 1 206 ? -12.083 0.178 30.429 1.00 55.03 206 LEU A C 1
ATOM 1393 O O . LEU A 1 206 ? -12.040 1.231 29.800 1.00 55.03 206 LEU A O 1
ATOM 1397 N N . THR A 1 207 ? -12.647 0.119 31.635 1.00 44.16 207 THR A N 1
ATOM 1398 C CA . THR A 1 207 ? -12.994 1.330 32.387 1.00 44.16 207 THR A CA 1
ATOM 1399 C C . THR A 1 207 ? -11.709 1.939 32.948 1.00 44.16 207 THR A C 1
ATOM 1401 O O . THR A 1 207 ? -11.067 1.313 33.795 1.00 44.16 207 THR A O 1
ATOM 1404 N N . SER A 1 208 ? -11.321 3.130 32.489 1.00 39.19 208 SER A N 1
ATOM 1405 C CA . SER A 1 208 ? -10.237 3.897 33.122 1.00 39.19 208 SER A CA 1
ATOM 1406 C C . SER A 1 208 ? -10.551 4.166 34.608 1.00 39.19 208 SER A C 1
ATOM 1408 O O . SER A 1 208 ? -11.725 4.380 34.929 1.00 39.19 208 SER A O 1
ATOM 1410 N N . PRO A 1 209 ? -9.551 4.140 35.513 1.00 43.44 209 PRO A N 1
ATOM 1411 C CA . PRO A 1 209 ? -9.710 4.570 36.905 1.00 43.44 209 PRO A CA 1
ATOM 1412 C C . PRO A 1 209 ? -9.933 6.082 37.049 1.00 43.44 209 PRO A C 1
ATOM 1414 O O . PRO A 1 209 ? -9.483 6.843 36.162 1.00 43.44 209 PRO A O 1
#

Sequence (209 aa):
MLRLTLGCLSDCSSAARAPDLTIGCLSDCSSAALEPDLTLSFLSDCSSAARVPDLTLGCLSDCSSAALEPDLTPGCLSDCSSVALEPDLTLGCLSDCSSAALEPDLTPGCLSDCSSAALAPDLTPGCLSDCSSAAHVSDLTLGCLSDCSSAALGPDLTPGCLSDCSSAALGPDLTPGCLSDCSSAALGPDLTRAASLTAPVQLVYLTSP

Foldseek 3Di:
DDQEEAEEDEDAQEAEDDANYEYAEYEPYQEYEYDANYEYAEYEHYQEYEYDANYEYAEYEHYQEYEYDANYEYAEYEHYQEYEYDAHYEYAEYEHYQEYEYEAHYEYQEYEHYQEYEEEAHYEYAEYEHYQEYEYAEHYHYAEYEHYQEYEYEANYHYQEYEHYQEYEYYAHYEYQYYEHHQEYEDEPHDDDHPDYYDDYHYHYDDDD

Secondary structure (DSSP, 8-state):
---EEEEEE-S-S-EE--SSEEEEEE-S-S-EEEPTTEEEEEE-SBS-EEE-SS-EEEEE-SBSEEEE-SS---SEE-S-SEEEE-SS---SEE-S-SEEEE-SS---SEE-S-SEEEE-SSB--SEE-S-SEEEE-S-EEEEEE-S-SEEEE-SSEEEEEEES-SEEEE-SSB--SEEES-SEEEE-S-BPPPS-EES--EEEE----

pLDDT: mean 80.45, std 11.68, range [39.19, 95.0]

Organism: Pleurodeles waltl (NCBI:txid8319)